Protein AF-A0A7Y2AYN9-F1 (afdb_monomer_lite)

pLDDT: mean 78.65, std 19.42, range [35.34, 98.62]

Structure (mmCIF, N/CA/C/O backbone):
data_AF-A0A7Y2AYN9-F1
#
_entry.id   AF-A0A7Y2AYN9-F1
#
loop_
_atom_site.group_PDB
_atom_site.id
_atom_site.type_symbol
_atom_site.label_atom_id
_atom_site.label_alt_id
_atom_site.label_comp_id
_atom_site.label_asym_id
_atom_site.label_entity_id
_atom_site.label_seq_id
_atom_site.pdbx_PDB_ins_code
_atom_site.Cartn_x
_atom_site.Cartn_y
_atom_site.Cartn_z
_atom_site.occupancy
_atom_site.B_iso_or_equiv
_atom_site.auth_seq_id
_atom_site.auth_comp_id
_atom_site.auth_asym_id
_atom_site.auth_atom_id
_atom_site.pdbx_PDB_model_num
ATOM 1 N N . LEU A 1 1 ? -10.832 -18.707 13.237 1.00 81.56 1 LEU A N 1
ATOM 2 C CA . LEU A 1 1 ? -10.900 -17.247 13.022 1.00 81.56 1 LEU A CA 1
ATOM 3 C C . LEU A 1 1 ? -12.262 -16.914 12.424 1.00 81.56 1 LEU A C 1
ATOM 5 O O . LEU A 1 1 ? -12.663 -17.595 11.485 1.00 81.56 1 LEU A O 1
ATOM 9 N N . GLN A 1 2 ? -12.995 -15.957 12.996 1.00 90.81 2 GLN A N 1
ATOM 10 C CA . GLN A 1 2 ? -14.298 -15.515 12.471 1.00 90.81 2 GLN A CA 1
ATOM 11 C C . GLN A 1 2 ? -14.100 -14.355 11.496 1.00 90.81 2 GLN A C 1
ATOM 13 O O . GLN A 1 2 ? -13.337 -13.464 11.861 1.00 90.81 2 GLN A O 1
ATOM 18 N N . PRO A 1 3 ? -14.727 -14.324 10.304 1.00 94.25 3 PRO A N 1
ATOM 19 C CA . PRO A 1 3 ? -14.622 -13.198 9.366 1.00 94.25 3 PRO A CA 1
ATOM 20 C C . PRO A 1 3 ? -14.800 -11.837 10.048 1.00 94.25 3 PRO A C 1
ATOM 22 O O . PRO A 1 3 ? -15.570 -11.739 11.000 1.00 94.25 3 PRO A O 1
ATOM 25 N N . VAL A 1 4 ? -14.098 -10.803 9.579 1.00 94.81 4 VAL A N 1
ATOM 26 C CA . VAL A 1 4 ? -14.237 -9.439 10.123 1.00 94.81 4 VAL A CA 1
ATOM 27 C C . VAL A 1 4 ? -15.383 -8.706 9.421 1.00 94.81 4 VAL A C 1
ATOM 29 O O . VAL A 1 4 ? -15.316 -8.419 8.217 1.00 94.81 4 VAL A O 1
ATOM 32 N N . GLY A 1 5 ? -16.439 -8.417 10.176 1.00 93.88 5 GLY A N 1
ATOM 33 C CA . GLY A 1 5 ? -17.628 -7.697 9.728 1.00 93.88 5 GLY A CA 1
ATOM 34 C C . GLY A 1 5 ? -17.378 -6.208 9.474 1.00 93.88 5 GLY A C 1
ATOM 35 O O . GLY A 1 5 ? -16.353 -5.649 9.854 1.00 93.88 5 GLY A O 1
ATOM 36 N N . GLU A 1 6 ? -18.315 -5.545 8.792 1.00 93.81 6 GLU A N 1
ATOM 37 C CA . GLU A 1 6 ? -18.260 -4.084 8.593 1.00 93.81 6 GLU A CA 1
ATOM 38 C C . GLU A 1 6 ? -18.564 -3.300 9.874 1.00 93.81 6 GLU A C 1
ATOM 40 O O . GLU A 1 6 ? -18.077 -2.188 10.066 1.00 93.81 6 GLU A O 1
ATOM 45 N N . ASP A 1 7 ? -19.395 -3.880 10.728 1.00 95.31 7 ASP A N 1
ATOM 46 C CA . ASP A 1 7 ? -19.824 -3.378 12.025 1.00 95.31 7 ASP A CA 1
ATOM 47 C C . ASP A 1 7 ? -18.674 -3.308 13.036 1.00 95.31 7 ASP A C 1
ATOM 49 O O . ASP A 1 7 ? -18.605 -2.366 13.822 1.00 95.31 7 ASP A O 1
ATOM 53 N N . GLU A 1 8 ? -17.710 -4.223 12.950 1.00 96.50 8 GLU A N 1
ATOM 54 C CA . GLU A 1 8 ? -16.510 -4.224 13.800 1.00 96.50 8 GLU A CA 1
ATOM 55 C C . GLU A 1 8 ? -15.552 -3.065 13.476 1.00 96.50 8 GLU A C 1
ATOM 57 O O . GLU A 1 8 ? -14.776 -2.617 14.322 1.00 96.50 8 GLU A O 1
ATOM 62 N N . LEU A 1 9 ? -15.643 -2.515 12.262 1.00 97.62 9 LEU A N 1
ATOM 63 C CA . LEU A 1 9 ? -14.847 -1.360 11.847 1.00 97.62 9 LEU A CA 1
ATOM 64 C C . LEU A 1 9 ? -15.368 -0.044 12.435 1.00 97.62 9 LEU A C 1
ATOM 66 O O . LEU A 1 9 ? -14.699 0.981 12.297 1.00 97.62 9 LEU A O 1
ATOM 70 N N . LEU A 1 10 ? -16.567 -0.036 13.031 1.00 97.38 10 LEU A N 1
ATOM 71 C CA . LEU A 1 10 ? -17.229 1.186 13.472 1.00 97.38 10 LEU A CA 1
ATOM 72 C C . LEU A 1 10 ? -16.508 1.832 14.656 1.00 97.38 10 LEU A C 1
ATOM 74 O O . LEU A 1 10 ? -16.232 1.205 15.679 1.00 97.38 10 LEU A O 1
ATOM 78 N N . VAL A 1 11 ? -16.290 3.136 14.533 1.00 97.38 11 VAL A N 1
ATOM 79 C CA . VAL A 1 11 ? -15.789 4.001 15.597 1.00 97.38 11 VAL A CA 1
ATOM 80 C C . VAL A 1 11 ? -16.918 4.271 16.589 1.00 97.38 11 VAL A C 1
ATOM 82 O O . VAL A 1 11 ? -17.931 4.899 16.253 1.00 97.38 11 VAL A O 1
ATOM 85 N N . GLY A 1 12 ? -16.742 3.790 17.821 1.00 94.31 12 GLY A N 1
ATOM 86 C CA . GLY A 1 12 ? -17.679 3.995 18.925 1.00 94.31 12 GLY A CA 1
ATOM 87 C C . GLY A 1 12 ? -17.658 5.429 19.467 1.00 94.31 12 GLY A C 1
ATOM 88 O O . GLY A 1 12 ? -16.736 6.200 19.214 1.00 94.31 12 GLY A O 1
ATOM 89 N N . GLY A 1 13 ? -18.672 5.804 20.255 1.00 93.69 13 GLY A N 1
ATOM 90 C CA . GLY A 1 13 ? -18.815 7.176 20.767 1.00 93.69 13 GLY A CA 1
ATOM 91 C C . GLY A 1 13 ? -17.685 7.634 21.702 1.00 93.69 13 GLY A C 1
ATOM 92 O O . GLY A 1 13 ? -17.278 8.793 21.650 1.00 93.69 13 GLY A O 1
ATOM 93 N N . SER A 1 14 ? -17.154 6.734 22.534 1.00 91.00 14 SER A N 1
ATOM 94 C CA . SER A 1 14 ? -16.043 7.029 23.451 1.00 91.00 14 SER A CA 1
ATOM 95 C C . SER A 1 14 ? -14.729 7.291 22.711 1.00 91.00 14 SER A C 1
ATOM 97 O O . SER A 1 14 ? -13.999 8.218 23.055 1.00 91.00 14 SER A O 1
ATOM 99 N N . GLU A 1 15 ? -14.442 6.497 21.683 1.00 94.69 15 GLU A N 1
ATOM 100 C CA . GLU A 1 15 ? -13.280 6.663 20.810 1.00 94.69 15 GLU A CA 1
ATOM 101 C C . GLU A 1 15 ? -13.398 7.928 19.958 1.00 94.69 15 GLU A C 1
ATOM 103 O O . GLU A 1 15 ? -12.465 8.729 19.915 1.00 94.69 15 GLU A O 1
ATOM 108 N N . ALA A 1 16 ? -14.563 8.150 19.345 1.00 95.00 16 ALA A N 1
ATOM 109 C CA . ALA A 1 16 ? -14.880 9.352 18.577 1.00 95.00 16 ALA A CA 1
ATOM 110 C C . ALA A 1 16 ? -14.622 10.639 19.377 1.00 95.00 16 ALA A C 1
ATOM 112 O O . ALA A 1 16 ? -14.006 11.577 18.876 1.00 95.00 16 ALA A O 1
ATOM 113 N N . ALA A 1 17 ? -15.032 10.673 20.650 1.00 94.12 17 ALA A N 1
ATOM 114 C CA . ALA A 1 17 ? -14.820 11.828 21.519 1.00 94.12 17 ALA A CA 1
ATOM 115 C C . ALA A 1 17 ? -13.332 12.128 21.791 1.00 94.12 17 ALA A C 1
ATOM 117 O O . ALA A 1 17 ? -12.977 13.287 21.991 1.00 94.12 17 ALA A O 1
ATOM 118 N N . LYS A 1 18 ? -12.468 11.104 21.797 1.00 94.38 18 LYS A N 1
ATOM 119 C CA . LYS A 1 18 ? -11.020 11.248 22.031 1.00 94.38 18 LYS A CA 1
ATOM 120 C C . LYS A 1 18 ? -10.235 11.569 20.759 1.00 94.38 18 LYS A C 1
ATOM 122 O O . LYS A 1 18 ? -9.243 12.282 20.826 1.00 94.38 18 LYS A O 1
ATOM 127 N N . THR A 1 19 ? -10.675 11.039 19.622 1.00 92.81 19 THR A N 1
ATOM 128 C CA . THR A 1 19 ? -9.999 11.170 18.318 1.00 92.81 19 THR A CA 1
ATOM 129 C C . THR A 1 19 ? -10.506 12.352 17.490 1.00 92.81 19 THR A C 1
ATOM 131 O O . THR A 1 19 ? -9.872 12.737 16.514 1.00 92.81 19 THR A O 1
ATOM 134 N N . GLY A 1 20 ? -11.668 12.916 17.836 1.00 92.62 20 GLY A N 1
ATOM 135 C CA . GLY A 1 20 ? -12.355 13.920 17.018 1.00 92.62 20 GLY A CA 1
ATOM 136 C C . GLY A 1 20 ? -13.035 13.341 15.769 1.00 92.62 20 GLY A C 1
ATOM 137 O O . GLY A 1 20 ? -13.543 14.094 14.939 1.00 92.62 20 GLY A O 1
ATOM 138 N N . VAL A 1 21 ? -13.065 12.013 15.622 1.00 94.44 21 VAL A N 1
ATOM 139 C CA . VAL A 1 21 ? -13.714 11.315 14.507 1.00 94.44 21 VAL A CA 1
ATOM 140 C C . VAL A 1 21 ? -15.229 11.259 14.718 1.00 94.44 21 VAL A C 1
ATOM 142 O O . VAL A 1 21 ? -15.718 11.125 15.835 1.00 94.44 21 VAL A O 1
ATOM 145 N N . LYS A 1 22 ? -16.009 11.321 13.633 1.00 95.06 22 LYS A N 1
ATOM 146 C CA . LYS A 1 22 ? -17.471 11.163 13.680 1.00 95.06 22 LYS A CA 1
ATOM 147 C C . LYS A 1 22 ? -17.851 9.731 14.114 1.00 95.06 22 LYS A C 1
ATOM 149 O O . LYS A 1 22 ? -17.411 8.786 13.451 1.00 95.06 22 LYS A O 1
ATOM 154 N N . PRO A 1 23 ? -18.707 9.540 15.139 1.00 96.12 23 PRO A N 1
ATOM 155 C CA . PRO A 1 23 ? -19.215 8.218 15.513 1.00 96.12 23 PRO A CA 1
ATOM 156 C C . PRO A 1 23 ? -19.859 7.481 14.332 1.00 96.12 23 PRO A C 1
ATOM 158 O O . PRO A 1 23 ? -20.565 8.091 13.526 1.00 96.12 23 PRO A O 1
ATOM 161 N N . GLY A 1 24 ? -19.624 6.172 14.230 1.00 95.81 24 GLY A N 1
ATOM 162 C CA . GLY A 1 24 ? -20.119 5.340 13.125 1.00 95.81 24 GLY A CA 1
ATOM 163 C C . GLY A 1 24 ? -19.311 5.445 11.822 1.00 95.81 24 GLY A C 1
ATOM 164 O O . GLY A 1 24 ? -19.643 4.788 10.831 1.00 95.81 24 GLY A O 1
ATOM 165 N N . SER A 1 25 ? -18.233 6.236 11.804 1.00 96.94 25 SER A N 1
ATOM 166 C CA . SER A 1 25 ? -17.199 6.104 10.769 1.00 96.94 25 SER A CA 1
ATOM 167 C C . SER A 1 25 ? -16.543 4.724 10.862 1.00 96.94 25 SER A C 1
ATOM 169 O O . SER A 1 25 ? -16.543 4.124 11.931 1.00 96.94 25 SER A O 1
ATOM 171 N N . ARG A 1 26 ? -15.972 4.216 9.770 1.00 97.75 26 ARG A N 1
ATOM 172 C CA . ARG A 1 26 ? -15.152 2.998 9.763 1.00 97.75 26 ARG A CA 1
ATOM 173 C C . ARG A 1 26 ? -13.674 3.340 9.851 1.00 97.75 26 ARG A C 1
ATOM 175 O O . ARG A 1 26 ? -13.236 4.270 9.171 1.00 97.75 26 ARG A O 1
ATOM 182 N N . ARG A 1 27 ? -12.918 2.569 10.632 1.00 97.62 27 ARG A N 1
ATOM 183 C CA . ARG A 1 27 ? -11.454 2.646 10.679 1.00 97.62 27 ARG A CA 1
ATOM 184 C C . ARG A 1 27 ? -10.873 2.033 9.408 1.00 97.62 27 ARG A C 1
ATOM 186 O O . ARG A 1 27 ? -11.148 0.872 9.096 1.00 97.62 27 ARG A O 1
ATOM 193 N N . THR A 1 28 ? -10.094 2.814 8.666 1.00 97.44 28 THR A N 1
ATOM 194 C CA . THR A 1 28 ? -9.432 2.341 7.446 1.00 97.44 28 THR A CA 1
ATOM 195 C C . THR A 1 28 ? -7.974 2.756 7.402 1.00 97.44 28 THR A C 1
ATOM 197 O O . THR A 1 28 ? -7.585 3.758 8.004 1.00 97.44 28 THR A O 1
ATOM 200 N N . ARG A 1 29 ? -7.172 2.002 6.658 1.00 95.31 29 ARG A N 1
ATOM 201 C CA . ARG A 1 29 ? -5.765 2.289 6.420 1.00 95.31 29 ARG A CA 1
ATOM 202 C C . ARG A 1 29 ? -5.434 2.077 4.958 1.00 95.31 29 ARG A C 1
ATOM 204 O O . ARG A 1 29 ? -5.855 1.094 4.356 1.00 95.31 29 ARG A O 1
ATOM 211 N N . THR A 1 30 ? -4.668 3.007 4.405 1.00 95.50 30 THR A N 1
ATOM 212 C CA . THR A 1 30 ? -4.260 2.966 3.004 1.00 95.50 30 THR A CA 1
ATOM 213 C C . THR A 1 30 ? -2.748 3.068 2.929 1.00 95.50 30 THR A C 1
ATOM 215 O O . THR A 1 30 ? -2.173 4.038 3.423 1.00 95.50 30 THR A O 1
ATOM 218 N N . LEU A 1 31 ? -2.116 2.072 2.321 1.00 93.25 31 LEU A N 1
ATOM 219 C CA . LEU A 1 31 ? -0.666 1.939 2.239 1.00 93.25 31 LEU A CA 1
ATOM 220 C C . LEU A 1 31 ? -0.234 1.772 0.786 1.00 93.25 31 LEU A C 1
ATOM 222 O O . LEU A 1 31 ? -0.977 1.215 -0.024 1.00 93.25 31 LEU A O 1
ATOM 226 N N . ALA A 1 32 ? 0.986 2.191 0.470 1.00 91.94 32 ALA A N 1
ATOM 227 C CA . ALA A 1 32 ? 1.636 1.845 -0.790 1.00 91.94 32 ALA A CA 1
ATOM 228 C C . ALA A 1 32 ? 2.920 1.067 -0.531 1.00 91.94 32 ALA A C 1
ATOM 230 O O . ALA A 1 32 ? 3.738 1.453 0.297 1.00 91.94 32 ALA A O 1
ATOM 231 N N . TYR A 1 33 ? 3.081 -0.024 -1.263 1.00 89.31 33 TYR A N 1
ATOM 232 C CA . TYR A 1 33 ? 4.281 -0.835 -1.332 1.00 89.31 33 TYR A CA 1
ATOM 233 C C . TYR A 1 33 ? 5.073 -0.390 -2.549 1.00 89.31 33 TYR A C 1
ATOM 235 O O . TYR A 1 33 ? 4.599 -0.530 -3.683 1.00 89.31 33 TYR A O 1
ATOM 243 N N . THR A 1 34 ? 6.269 0.136 -2.304 1.00 74.06 34 THR A N 1
ATOM 244 C CA . THR A 1 34 ? 7.143 0.631 -3.361 1.00 74.06 34 THR A CA 1
ATOM 245 C C . THR A 1 34 ? 8.314 -0.319 -3.530 1.00 74.06 34 THR A C 1
ATOM 247 O O . THR A 1 34 ? 9.071 -0.613 -2.603 1.00 74.06 34 THR A O 1
ATOM 250 N N . GLY A 1 35 ? 8.389 -0.900 -4.722 1.00 62.28 35 GLY A N 1
ATOM 251 C CA . GLY A 1 35 ? 9.483 -1.772 -5.111 1.00 62.28 35 GLY A CA 1
ATOM 252 C C . GLY A 1 35 ? 10.506 -1.000 -5.922 1.00 62.28 35 GLY A C 1
ATOM 253 O O . GLY A 1 35 ? 10.184 0.009 -6.546 1.00 62.28 35 GLY A O 1
ATOM 254 N N . THR A 1 36 ? 11.723 -1.525 -5.983 1.00 57.91 36 THR A N 1
ATOM 255 C CA . THR A 1 36 ? 12.704 -1.157 -7.003 1.00 57.91 36 THR A CA 1
ATOM 256 C C . THR A 1 36 ? 12.095 -1.361 -8.393 1.00 57.91 36 THR A C 1
ATOM 258 O O . THR A 1 36 ? 11.999 -2.470 -8.917 1.00 57.91 36 THR A O 1
ATOM 261 N N . GLY A 1 37 ? 11.616 -0.267 -8.975 1.00 42.84 37 GLY A N 1
ATOM 262 C CA . GLY A 1 37 ? 10.975 -0.223 -10.280 1.00 42.84 37 GLY A CA 1
ATOM 263 C C . GLY A 1 37 ? 11.676 0.804 -11.146 1.00 42.84 37 GLY A C 1
ATOM 264 O O . GLY A 1 37 ? 11.158 1.899 -11.317 1.00 42.84 37 GLY A O 1
ATOM 265 N N . GLY A 1 38 ? 12.855 0.441 -11.652 1.00 39.34 38 GLY A N 1
ATOM 266 C CA . GLY A 1 38 ? 13.596 1.199 -12.656 1.00 39.34 38 GLY A CA 1
ATOM 267 C C . GLY A 1 38 ? 15.094 1.213 -12.414 1.00 39.34 38 GLY A C 1
ATOM 268 O O . GLY A 1 38 ? 15.571 1.617 -11.361 1.00 39.34 38 GLY A O 1
ATOM 269 N N . THR A 1 39 ? 15.839 0.807 -13.434 1.00 38.81 39 THR A N 1
ATOM 270 C CA . THR A 1 39 ? 17.299 0.901 -13.568 1.00 38.81 39 THR A CA 1
ATOM 271 C C . THR A 1 39 ? 17.813 2.348 -13.657 1.00 38.81 39 THR A C 1
ATOM 273 O O . THR A 1 39 ? 18.962 2.560 -14.020 1.00 38.81 39 THR A O 1
ATOM 276 N N . ASP A 1 40 ? 16.962 3.331 -13.351 1.00 37.50 40 ASP A N 1
ATOM 277 C CA . ASP A 1 40 ? 17.207 4.763 -13.525 1.00 37.50 40 ASP A CA 1
ATOM 278 C C . ASP A 1 40 ? 17.681 5.456 -12.237 1.00 37.50 40 ASP A C 1
ATOM 280 O O . ASP A 1 40 ? 17.878 6.669 -12.235 1.00 37.50 40 ASP A O 1
ATOM 284 N N . PHE A 1 41 ? 17.876 4.729 -11.129 1.00 39.84 41 PHE A N 1
ATOM 285 C CA . PHE A 1 41 ? 18.628 5.304 -10.014 1.00 39.84 41 PHE A CA 1
ATOM 286 C C . PHE A 1 41 ? 20.044 5.623 -10.517 1.00 39.84 41 PHE A C 1
ATOM 288 O O . PHE A 1 41 ? 20.702 4.712 -11.024 1.00 39.84 41 PHE A O 1
ATOM 295 N N . PRO A 1 42 ? 20.538 6.871 -10.403 1.00 38.19 42 PRO A N 1
ATOM 296 C CA . PRO A 1 42 ? 21.926 7.166 -10.717 1.00 38.19 42 PRO A CA 1
ATOM 297 C C . PRO A 1 42 ? 22.805 6.399 -9.731 1.00 38.19 42 PRO A C 1
ATOM 299 O O . PRO A 1 42 ? 22.947 6.759 -8.564 1.00 38.19 42 PRO A O 1
ATOM 302 N N . VAL A 1 43 ? 23.356 5.289 -10.204 1.00 40.72 43 VAL A N 1
ATOM 303 C CA . VAL A 1 43 ? 24.336 4.501 -9.476 1.00 40.72 43 VAL A CA 1
ATOM 304 C C . VAL A 1 43 ? 25.696 5.136 -9.751 1.00 40.72 43 VAL A C 1
ATOM 306 O O . VAL A 1 43 ? 26.292 4.911 -10.801 1.00 40.72 43 VAL A O 1
ATOM 309 N N . THR A 1 44 ? 26.186 5.977 -8.842 1.00 40.25 44 THR A N 1
ATOM 310 C CA . THR A 1 44 ? 27.561 6.485 -8.922 1.00 40.25 44 THR A CA 1
ATOM 311 C C . THR A 1 44 ? 28.532 5.427 -8.398 1.00 40.25 44 THR A C 1
ATOM 313 O O . THR A 1 44 ? 28.430 4.975 -7.257 1.00 40.25 44 THR A O 1
ATOM 316 N N . TYR A 1 45 ? 29.475 5.012 -9.246 1.00 48.00 45 TYR A N 1
ATOM 317 C CA . TYR A 1 45 ? 30.602 4.169 -8.845 1.00 48.00 45 TYR A CA 1
ATOM 318 C C . TYR A 1 45 ? 31.626 4.969 -8.036 1.00 48.00 45 TYR A C 1
ATOM 320 O O . TYR A 1 45 ? 31.676 6.201 -8.101 1.00 48.00 45 TYR A O 1
ATOM 328 N N . CYS A 1 46 ? 32.470 4.254 -7.292 1.00 45.41 46 CYS A N 1
ATOM 329 C CA . CYS A 1 46 ? 33.595 4.844 -6.579 1.00 45.41 46 CYS A CA 1
ATOM 330 C C . CYS A 1 46 ? 34.502 5.635 -7.554 1.00 45.41 46 CYS A C 1
ATOM 332 O O . CYS A 1 46 ? 34.891 5.091 -8.593 1.00 45.41 46 CYS A O 1
ATOM 334 N N . PRO A 1 47 ? 34.851 6.906 -7.268 1.00 51.56 47 PRO A N 1
ATOM 335 C CA . PRO A 1 47 ? 35.676 7.711 -8.163 1.00 51.56 47 PRO A CA 1
ATOM 336 C C . PRO A 1 47 ? 37.012 7.019 -8.501 1.00 51.56 47 PRO A C 1
ATOM 338 O O . PRO A 1 47 ? 37.669 6.507 -7.590 1.00 51.56 47 PRO A O 1
ATOM 341 N N . PRO A 1 48 ? 37.500 7.077 -9.760 1.00 49.94 48 PRO A N 1
ATOM 342 C CA . PRO A 1 48 ? 38.734 6.393 -10.175 1.00 49.94 48 PRO A CA 1
ATOM 343 C C . PRO A 1 48 ? 39.982 6.747 -9.348 1.00 49.94 48 PRO A C 1
ATOM 345 O O . PRO A 1 48 ? 40.922 5.962 -9.244 1.00 49.94 48 PRO A O 1
ATOM 348 N N . GLY A 1 49 ? 40.008 7.941 -8.746 1.00 58.81 49 GLY A N 1
ATOM 349 C CA . GLY A 1 49 ? 41.092 8.366 -7.857 1.00 58.81 49 GLY A CA 1
ATOM 350 C C . GLY A 1 49 ? 41.112 7.643 -6.505 1.00 58.81 49 GLY A C 1
ATOM 351 O O . GLY A 1 49 ? 42.183 7.489 -5.924 1.00 58.81 49 GLY A O 1
ATOM 352 N N . TYR A 1 50 ? 39.958 7.181 -6.014 1.00 52.28 50 TYR A N 1
ATOM 353 C CA . TYR A 1 50 ? 39.829 6.477 -4.737 1.00 52.28 50 TYR A CA 1
ATOM 354 C C . TYR A 1 50 ? 40.041 4.965 -4.897 1.00 52.28 50 TYR A C 1
ATOM 356 O O . TYR A 1 50 ? 40.713 4.346 -4.068 1.00 52.28 50 TYR A O 1
ATOM 364 N N . THR A 1 51 ? 39.552 4.378 -5.996 1.00 58.75 51 THR A N 1
ATOM 365 C CA . THR A 1 51 ? 39.753 2.953 -6.323 1.00 58.75 51 THR A CA 1
ATOM 366 C C . THR A 1 51 ? 41.220 2.616 -6.581 1.00 58.75 51 THR A C 1
ATOM 368 O O . THR A 1 51 ? 41.679 1.539 -6.212 1.00 58.75 51 THR A O 1
ATOM 371 N N . ALA A 1 52 ? 42.002 3.570 -7.097 1.00 65.50 52 ALA A N 1
ATOM 372 C CA . ALA A 1 52 ? 43.449 3.424 -7.257 1.00 65.50 52 ALA A CA 1
ATOM 373 C C . ALA A 1 52 ? 44.194 3.160 -5.929 1.00 65.50 52 ALA A C 1
ATOM 375 O O . ALA A 1 52 ? 45.264 2.550 -5.940 1.00 65.50 52 ALA A O 1
ATOM 376 N N . ALA A 1 53 ? 43.642 3.608 -4.795 1.00 66.69 53 ALA A N 1
ATOM 377 C CA . ALA A 1 53 ? 44.191 3.376 -3.458 1.00 66.69 53 ALA A CA 1
ATOM 378 C C . ALA A 1 53 ? 43.458 2.267 -2.675 1.00 66.69 53 ALA A C 1
ATOM 380 O O . ALA A 1 53 ? 44.008 1.763 -1.698 1.00 66.69 53 ALA A O 1
ATOM 381 N N . ASN A 1 54 ? 42.251 1.878 -3.102 1.00 63.34 54 ASN A N 1
ATOM 382 C CA . ASN A 1 54 ? 41.370 0.924 -2.421 1.00 63.34 54 ASN A CA 1
ATOM 383 C C . ASN A 1 54 ? 40.689 0.017 -3.461 1.00 63.34 54 ASN A C 1
ATOM 385 O O . ASN A 1 54 ? 39.525 0.207 -3.814 1.00 63.34 54 ASN A O 1
ATOM 389 N N . ALA A 1 55 ? 41.443 -0.941 -4.005 1.00 71.50 55 ALA A N 1
ATOM 390 C CA . ALA A 1 55 ? 40.991 -1.789 -5.113 1.00 71.50 55 ALA A CA 1
ATOM 391 C C . ALA A 1 55 ? 39.772 -2.669 -4.763 1.00 71.50 55 ALA A C 1
ATOM 393 O O . ALA A 1 55 ? 39.025 -3.077 -5.643 1.00 71.50 55 ALA A O 1
ATOM 394 N N . ASP A 1 56 ? 39.529 -2.940 -3.480 1.00 66.19 56 ASP A N 1
ATOM 395 C CA . ASP A 1 56 ? 38.345 -3.648 -2.982 1.00 66.19 56 ASP A CA 1
ATOM 396 C C . ASP A 1 56 ? 37.043 -2.821 -3.065 1.00 66.19 56 ASP A C 1
ATOM 398 O O . ASP A 1 56 ? 35.949 -3.364 -2.881 1.00 66.19 56 ASP A O 1
ATOM 402 N N . MET A 1 57 ? 37.154 -1.524 -3.372 1.00 56.75 57 MET A N 1
ATOM 403 C CA . MET A 1 57 ? 36.042 -0.572 -3.447 1.00 56.75 57 MET A CA 1
ATOM 404 C C . MET A 1 57 ? 35.548 -0.294 -4.877 1.00 56.75 57 MET A C 1
ATOM 406 O O . MET A 1 57 ? 34.560 0.421 -5.035 1.00 56.75 57 MET A O 1
ATOM 410 N N . GLU A 1 58 ? 36.191 -0.859 -5.907 1.00 59.16 58 GLU A N 1
ATOM 411 C CA . GLU A 1 58 ? 35.890 -0.613 -7.333 1.00 59.16 58 GLU A CA 1
ATOM 412 C C . GLU A 1 58 ? 34.435 -0.942 -7.713 1.00 59.16 58 GLU A C 1
ATOM 414 O O . GLU A 1 58 ? 33.793 -0.179 -8.431 1.00 59.16 58 GLU A O 1
ATOM 419 N N . ASP A 1 59 ? 33.872 -1.999 -7.126 1.00 53.34 59 ASP A N 1
ATOM 420 C CA . ASP A 1 59 ? 32.496 -2.445 -7.384 1.00 53.34 59 ASP A CA 1
ATOM 421 C C . ASP A 1 59 ? 31.473 -1.932 -6.350 1.00 53.34 59 ASP A C 1
ATOM 423 O O . ASP A 1 59 ? 30.340 -2.423 -6.292 1.00 53.34 59 ASP A O 1
ATOM 427 N N . LYS A 1 60 ? 31.861 -1.014 -5.455 1.00 53.38 60 LYS A N 1
ATOM 428 C CA . LYS A 1 60 ? 30.984 -0.496 -4.391 1.00 53.38 60 LYS A CA 1
ATOM 429 C C . LYS A 1 60 ? 30.244 0.753 -4.866 1.00 53.38 60 LYS A C 1
ATOM 431 O O . LYS A 1 60 ? 30.777 1.537 -5.648 1.00 53.38 60 LYS A O 1
ATOM 436 N N . LEU A 1 61 ? 29.006 0.923 -4.401 1.00 50.75 61 LEU A N 1
ATOM 437 C CA . LEU A 1 61 ? 28.165 2.067 -4.760 1.00 50.75 61 LEU A CA 1
ATOM 438 C C . LEU A 1 61 ? 28.520 3.262 -3.874 1.00 50.75 61 LEU A C 1
ATOM 440 O O . LEU A 1 61 ? 28.874 3.069 -2.714 1.00 50.75 61 LEU A O 1
ATOM 444 N N . TRP A 1 62 ? 28.437 4.485 -4.397 1.00 46.91 62 TRP A N 1
ATOM 445 C CA . TRP A 1 62 ? 28.746 5.711 -3.654 1.00 46.91 62 TRP A CA 1
ATOM 446 C C . TRP A 1 62 ? 27.793 6.853 -4.020 1.00 46.91 62 TRP A C 1
ATOM 448 O O . TRP A 1 62 ? 27.224 6.880 -5.109 1.00 46.91 62 TRP A O 1
ATOM 458 N N . THR A 1 63 ? 27.639 7.817 -3.115 1.00 43.75 63 THR A N 1
ATOM 459 C CA . THR A 1 63 ? 27.017 9.122 -3.387 1.00 43.75 63 THR A CA 1
ATOM 460 C C . THR A 1 63 ? 27.800 10.244 -2.702 1.00 43.75 63 THR A C 1
ATOM 462 O O . THR A 1 63 ? 28.597 9.995 -1.792 1.00 43.75 63 THR A O 1
ATOM 465 N N . HIS A 1 64 ? 27.571 11.482 -3.136 1.00 43.69 64 HIS A N 1
ATOM 466 C CA . HIS A 1 64 ? 28.171 12.691 -2.574 1.00 43.69 64 HIS A CA 1
ATOM 467 C C . HIS A 1 64 ? 27.088 13.525 -1.887 1.00 43.69 64 HIS A C 1
ATOM 469 O O . HIS A 1 64 ? 26.123 13.937 -2.530 1.00 43.69 64 HIS A O 1
ATOM 475 N N . TRP A 1 65 ? 27.261 13.817 -0.596 1.00 37.53 65 TRP A N 1
ATOM 476 C CA . TRP A 1 65 ? 26.343 14.667 0.170 1.00 37.53 65 TRP A CA 1
ATOM 477 C C . TRP A 1 65 ? 27.123 15.604 1.096 1.00 37.53 65 TRP A C 1
ATOM 479 O O . TRP A 1 65 ? 27.976 15.159 1.857 1.00 37.53 65 TRP A O 1
ATOM 489 N N . ASP A 1 66 ? 26.870 16.911 0.982 1.00 37.53 66 ASP A N 1
ATOM 490 C CA . ASP A 1 66 ? 27.501 17.984 1.776 1.00 37.53 66 ASP A CA 1
ATOM 491 C C . ASP A 1 66 ? 29.041 17.897 1.892 1.00 37.53 66 ASP A C 1
ATOM 493 O O . ASP A 1 66 ? 29.641 18.068 2.951 1.00 37.53 66 ASP A O 1
ATOM 497 N N . GLY A 1 67 ? 29.712 17.581 0.779 1.00 42.34 67 GLY A N 1
ATOM 498 C CA . GLY A 1 67 ? 31.175 17.458 0.731 1.00 42.34 67 GLY A CA 1
ATOM 499 C C . GLY A 1 67 ? 31.737 16.167 1.340 1.00 42.34 67 GLY A C 1
ATOM 500 O O . GLY A 1 67 ? 32.957 16.032 1.431 1.00 42.34 67 GLY A O 1
ATOM 501 N N . VAL A 1 68 ? 30.878 15.218 1.720 1.00 38.16 68 VAL A N 1
ATOM 502 C CA . VAL A 1 68 ? 31.250 13.896 2.237 1.00 38.16 68 VAL A CA 1
ATOM 503 C C . VAL A 1 68 ? 30.939 12.820 1.197 1.00 38.16 68 VAL A C 1
ATOM 505 O O . VAL A 1 68 ? 29.865 12.800 0.592 1.00 38.16 68 VAL A O 1
ATOM 508 N N . GLU A 1 69 ? 31.895 11.914 0.993 1.00 46.25 69 GLU A N 1
ATOM 509 C CA . GLU A 1 69 ? 31.727 10.729 0.149 1.00 46.25 69 GLU A CA 1
ATOM 510 C C . GLU A 1 69 ? 31.152 9.588 0.993 1.00 46.25 69 GLU A C 1
ATOM 512 O O . GLU A 1 69 ? 31.739 9.193 2.004 1.00 46.25 69 GLU A O 1
ATOM 517 N N . ILE A 1 70 ? 29.990 9.073 0.595 1.00 44.84 70 ILE A N 1
ATOM 518 C CA . ILE A 1 70 ? 29.247 8.060 1.347 1.00 44.84 70 ILE A CA 1
ATOM 519 C C . ILE A 1 70 ? 29.205 6.778 0.525 1.00 44.84 70 ILE A C 1
ATOM 521 O O . ILE A 1 70 ? 28.676 6.766 -0.586 1.00 44.84 70 ILE A O 1
ATOM 525 N N . MET A 1 71 ? 29.732 5.691 1.090 1.00 43.44 71 MET A N 1
ATOM 526 C CA . MET A 1 71 ? 29.613 4.357 0.509 1.00 43.44 71 MET A CA 1
ATOM 527 C C . MET A 1 71 ? 28.179 3.859 0.685 1.00 43.44 71 MET A C 1
ATOM 529 O O . MET A 1 71 ? 27.695 3.665 1.802 1.00 43.44 71 MET A O 1
ATOM 533 N N . LEU A 1 72 ? 27.511 3.631 -0.433 1.00 42.34 72 LEU A N 1
ATOM 534 C CA . LEU A 1 72 ? 26.206 3.010 -0.502 1.00 42.34 72 LEU A CA 1
ATOM 535 C C . LEU A 1 72 ? 26.366 1.475 -0.528 1.00 42.34 72 LEU A C 1
ATOM 537 O O . LEU A 1 72 ? 27.280 0.945 -1.172 1.00 42.34 72 LEU A O 1
ATOM 541 N N . PRO A 1 73 ? 25.501 0.711 0.162 1.00 37.72 73 PRO A N 1
ATOM 542 C CA . PRO A 1 73 ? 25.500 -0.743 0.031 1.00 37.72 73 PRO A CA 1
ATOM 543 C C . PRO A 1 73 ? 25.304 -1.150 -1.440 1.00 37.72 73 PRO A C 1
ATOM 545 O O . PRO A 1 73 ? 24.591 -0.481 -2.173 1.00 37.72 73 PRO A O 1
ATOM 548 N N . GLN A 1 74 ? 25.901 -2.267 -1.878 1.00 37.09 74 GLN A N 1
ATOM 549 C CA . GLN A 1 74 ? 25.891 -2.738 -3.283 1.00 37.09 74 GLN A CA 1
ATOM 550 C C . GLN A 1 74 ? 24.490 -2.957 -3.903 1.00 37.09 74 GLN A C 1
ATOM 552 O O . GLN A 1 74 ? 24.368 -3.184 -5.103 1.00 37.09 74 GLN A O 1
ATOM 557 N N . LEU A 1 75 ? 23.442 -2.876 -3.082 1.00 41.53 75 LEU A N 1
ATOM 558 C CA . LEU A 1 75 ? 22.025 -2.965 -3.424 1.00 41.53 75 LEU A CA 1
ATOM 559 C C . LEU A 1 75 ? 21.232 -1.831 -2.749 1.00 41.53 75 LEU A C 1
ATOM 561 O O . LEU A 1 75 ? 20.130 -2.055 -2.273 1.00 41.53 75 LEU A O 1
ATOM 565 N N . SER A 1 76 ? 21.780 -0.617 -2.665 1.00 39.81 76 SER A N 1
ATOM 566 C CA . SER A 1 76 ? 21.182 0.542 -1.979 1.00 39.81 76 SER A CA 1
ATOM 567 C C . SER A 1 76 ? 19.915 1.113 -2.637 1.00 39.81 76 SER A C 1
ATOM 569 O O . SER A 1 76 ? 19.739 2.328 -2.690 1.00 39.81 76 SER A O 1
ATOM 571 N N . GLY A 1 77 ? 19.024 0.274 -3.155 1.00 52.44 77 GLY A N 1
ATOM 572 C CA . GLY A 1 77 ? 17.637 0.661 -3.339 1.00 52.44 77 GLY A CA 1
ATOM 573 C C . GLY A 1 77 ? 16.957 0.544 -1.986 1.00 52.44 77 GLY A C 1
ATOM 574 O O . GLY A 1 77 ? 16.590 -0.557 -1.587 1.00 52.44 77 GLY A O 1
ATOM 575 N N . SER A 1 78 ? 16.804 1.646 -1.257 1.00 56.81 78 SER A N 1
ATOM 576 C CA . SER A 1 78 ? 15.920 1.634 -0.099 1.00 56.81 78 SER A CA 1
ATOM 577 C C . SER A 1 78 ? 14.484 1.483 -0.593 1.00 56.81 78 SER A C 1
ATOM 579 O O . SER A 1 78 ? 13.921 2.399 -1.190 1.00 56.81 78 SER A O 1
ATOM 581 N N . MET A 1 79 ? 13.912 0.301 -0.383 1.00 68.19 79 MET A N 1
ATOM 582 C CA . MET A 1 79 ? 12.490 0.057 -0.609 1.00 68.19 79 MET A CA 1
ATOM 583 C C . MET A 1 79 ? 11.705 0.500 0.615 1.00 68.19 79 MET A C 1
ATOM 585 O O . MET A 1 79 ? 12.249 0.567 1.717 1.00 68.19 79 MET A O 1
ATOM 589 N N . GLY A 1 80 ? 10.426 0.815 0.430 1.00 74.56 80 GLY A N 1
ATOM 590 C CA . GLY A 1 80 ? 9.633 1.386 1.503 1.00 74.56 80 GLY A CA 1
ATOM 591 C C . GLY A 1 80 ? 8.160 1.046 1.426 1.00 74.56 80 GLY A C 1
ATOM 592 O O . GLY A 1 80 ? 7.622 0.618 0.406 1.00 74.56 80 GLY A O 1
ATOM 593 N N . ILE A 1 81 ? 7.505 1.259 2.560 1.00 86.31 81 ILE A N 1
ATOM 594 C CA . ILE A 1 81 ? 6.057 1.171 2.681 1.00 86.31 81 ILE A CA 1
ATOM 595 C C . ILE A 1 81 ? 5.570 2.550 3.105 1.00 86.31 81 ILE A C 1
ATOM 597 O O . ILE A 1 81 ? 5.928 3.044 4.176 1.00 86.31 81 ILE A O 1
ATOM 601 N N . HIS A 1 82 ? 4.758 3.184 2.264 1.00 88.56 82 HIS A N 1
ATOM 602 C CA . HIS A 1 82 ? 4.167 4.472 2.586 1.00 88.56 82 HIS A CA 1
ATOM 603 C C . HIS A 1 82 ? 2.986 4.279 3.559 1.00 88.56 82 HIS A C 1
ATOM 605 O O . HIS A 1 82 ? 2.020 3.600 3.202 1.00 88.56 82 HIS A O 1
ATOM 611 N N . PRO A 1 83 ? 3.022 4.875 4.764 1.00 83.31 83 PRO A N 1
ATOM 612 C CA . PRO A 1 83 ? 2.037 4.670 5.838 1.00 83.31 83 PRO A CA 1
ATOM 613 C C . PRO A 1 83 ? 0.698 5.395 5.649 1.00 83.31 83 PRO A C 1
ATOM 615 O O . PRO A 1 83 ? -0.297 5.027 6.269 1.00 83.31 83 PRO A O 1
ATOM 618 N N . ASP A 1 84 ? 0.690 6.459 4.846 1.00 86.62 84 ASP A N 1
ATOM 619 C CA . ASP A 1 84 ? -0.432 7.392 4.711 1.00 86.62 84 ASP A CA 1
ATOM 620 C C . ASP A 1 84 ? -0.715 7.694 3.236 1.00 86.62 84 ASP A C 1
ATOM 622 O O . ASP A 1 84 ? -0.535 8.804 2.746 1.00 86.62 84 ASP A O 1
ATOM 626 N N . PHE A 1 85 ? -1.068 6.653 2.484 1.00 92.06 85 PHE A N 1
ATOM 627 C CA . PHE A 1 85 ? -1.250 6.728 1.031 1.00 92.06 85 PHE A CA 1
ATOM 628 C C . PHE A 1 85 ? -2.711 7.004 0.628 1.00 92.06 85 PHE A C 1
ATOM 630 O O . PHE A 1 85 ? -3.209 6.515 -0.386 1.00 92.06 85 PHE A O 1
ATOM 637 N N . ASP A 1 86 ? -3.454 7.741 1.456 1.00 92.62 86 ASP A N 1
ATOM 638 C CA . ASP A 1 86 ? -4.861 8.037 1.187 1.00 92.62 86 ASP A CA 1
ATOM 639 C C . ASP A 1 86 ? -5.013 9.213 0.213 1.00 92.62 86 ASP A C 1
ATOM 641 O O . ASP A 1 86 ? -5.104 10.378 0.610 1.00 92.62 86 ASP A O 1
ATOM 645 N N . LEU A 1 87 ? -5.104 8.887 -1.077 1.00 93.19 87 LEU A N 1
ATOM 646 C CA . LEU A 1 87 ? -5.133 9.856 -2.180 1.00 93.19 87 LEU A CA 1
ATOM 647 C C . LEU A 1 87 ? -6.313 10.837 -2.158 1.00 93.19 87 LEU A C 1
ATOM 649 O O . LEU A 1 87 ? -6.309 11.822 -2.892 1.00 93.19 87 LEU A O 1
ATOM 653 N N . ARG A 1 88 ? -7.341 10.598 -1.335 1.00 91.00 88 ARG A N 1
ATOM 654 C CA . ARG A 1 88 ? -8.453 11.551 -1.174 1.00 91.00 88 ARG A CA 1
ATOM 655 C C . ARG A 1 88 ? -8.107 12.714 -0.264 1.00 91.00 88 ARG A C 1
ATOM 657 O O . ARG A 1 88 ? -8.648 13.800 -0.446 1.00 91.00 88 ARG A O 1
ATOM 664 N N . PHE A 1 89 ? -7.264 12.463 0.729 1.00 88.06 89 PHE A N 1
ATOM 665 C CA . PHE A 1 89 ? -6.824 13.472 1.685 1.00 88.06 89 PHE A CA 1
ATOM 666 C C . PHE A 1 89 ? -5.469 14.046 1.294 1.00 88.06 89 PHE A C 1
ATOM 668 O O . PHE A 1 89 ? -5.234 15.235 1.491 1.00 88.06 89 PHE A O 1
ATOM 675 N N . ASN A 1 90 ? -4.606 13.208 0.725 1.00 89.56 90 ASN A N 1
ATOM 676 C CA . ASN A 1 90 ? -3.279 13.579 0.286 1.00 89.56 90 ASN A CA 1
ATOM 677 C C . ASN A 1 90 ? -3.056 13.101 -1.159 1.00 89.56 90 ASN A C 1
ATOM 679 O O . ASN A 1 90 ? -2.582 11.983 -1.357 1.00 89.56 90 ASN A O 1
ATOM 683 N N . PRO A 1 91 ? -3.437 13.901 -2.174 1.00 88.38 91 PRO A N 1
ATOM 684 C CA . PRO A 1 91 ? -3.285 13.512 -3.577 1.00 88.38 91 PRO A CA 1
ATOM 685 C C . PRO A 1 91 ? -1.815 13.391 -4.004 1.00 88.38 91 PRO A C 1
ATOM 687 O O . PRO A 1 91 ? -1.516 12.674 -4.952 1.00 88.38 91 PRO A O 1
ATOM 690 N N . GLU A 1 92 ? -0.906 14.044 -3.277 1.00 86.56 92 GLU A N 1
ATOM 691 C CA . GLU A 1 92 ? 0.532 14.064 -3.536 1.00 86.56 92 GLU A CA 1
ATOM 692 C C . GLU A 1 92 ? 1.289 13.563 -2.294 1.00 86.56 92 GLU A C 1
ATOM 694 O O . GLU A 1 92 ? 1.942 14.352 -1.607 1.00 86.56 92 GLU A O 1
ATOM 699 N N . PRO A 1 93 ? 1.180 12.263 -1.955 1.00 88.69 93 PRO A N 1
ATOM 700 C CA . PRO A 1 93 ? 1.808 11.723 -0.760 1.00 88.69 93 PRO A CA 1
ATOM 701 C C . PRO A 1 93 ? 3.331 11.860 -0.805 1.00 88.69 93 PRO A C 1
ATOM 703 O O . PRO A 1 93 ? 3.943 11.849 -1.882 1.00 88.69 93 PRO A O 1
ATOM 706 N N . GLU A 1 94 ? 3.917 11.980 0.390 1.00 85.00 94 GLU A N 1
ATOM 707 C CA . GLU A 1 94 ? 5.365 12.000 0.600 1.00 85.00 94 GLU A CA 1
ATOM 708 C C . GLU A 1 94 ? 6.011 10.719 0.039 1.00 85.00 94 GLU A C 1
ATOM 710 O O . GLU A 1 94 ? 5.325 9.738 -0.271 1.00 85.00 94 GLU A O 1
ATOM 715 N N . PRO A 1 95 ? 7.338 10.691 -0.134 1.00 80.19 95 PRO A N 1
ATOM 716 C CA . PRO A 1 95 ? 8.025 9.449 -0.430 1.00 80.19 95 PRO A CA 1
ATOM 717 C C . PRO A 1 95 ? 7.823 8.391 0.673 1.00 80.19 95 PRO A C 1
ATOM 719 O O . PRO A 1 95 ? 7.618 8.727 1.845 1.00 80.19 95 PRO A O 1
ATOM 722 N N . PRO A 1 96 ? 7.925 7.099 0.331 1.00 82.19 96 PRO A N 1
ATOM 723 C CA . PRO A 1 96 ? 7.975 6.006 1.296 1.00 82.19 96 PRO A CA 1
ATOM 724 C C . PRO A 1 96 ? 9.069 6.233 2.331 1.00 82.19 96 PRO A C 1
ATOM 726 O O . PRO A 1 96 ? 10.126 6.785 2.019 1.00 82.19 96 PRO A O 1
ATOM 729 N N . ARG A 1 97 ? 8.833 5.777 3.562 1.00 79.19 97 ARG A N 1
ATOM 730 C CA . ARG A 1 97 ? 9.740 6.065 4.670 1.00 79.19 97 ARG A CA 1
ATOM 731 C C . ARG A 1 97 ? 9.907 4.911 5.637 1.00 79.19 97 ARG A C 1
ATOM 733 O O . ARG A 1 97 ? 8.984 4.125 5.843 1.00 79.19 97 ARG A O 1
ATOM 740 N N . LYS A 1 98 ? 11.071 4.864 6.283 1.00 76.12 98 LYS A N 1
ATOM 741 C CA . LYS A 1 98 ? 11.294 4.047 7.481 1.00 76.12 98 LYS A CA 1
ATOM 742 C C . LYS A 1 98 ? 10.873 4.792 8.737 1.00 76.12 98 LYS A C 1
ATOM 744 O O . LYS A 1 98 ? 10.890 6.020 8.798 1.00 76.12 98 LYS A O 1
ATOM 749 N N . PHE A 1 99 ? 10.529 4.010 9.749 1.00 72.12 99 PHE A N 1
ATOM 750 C CA . PHE A 1 99 ? 10.138 4.509 11.055 1.00 72.12 99 PHE A CA 1
ATOM 751 C C . PHE A 1 99 ? 11.139 4.119 12.123 1.00 72.12 99 PHE A C 1
ATOM 753 O O . PHE A 1 99 ? 11.673 3.011 12.130 1.00 72.12 99 PHE A O 1
ATOM 760 N N . VAL A 1 100 ? 11.309 5.027 13.074 1.00 67.88 100 VAL A N 1
ATOM 761 C CA . VAL A 1 100 ? 11.887 4.737 14.383 1.00 67.88 100 VAL A CA 1
ATOM 762 C C . VAL A 1 100 ? 10.765 4.691 15.421 1.00 67.88 100 VAL A C 1
ATOM 764 O O . VAL A 1 100 ? 9.681 5.226 15.194 1.00 67.88 100 VAL A O 1
ATOM 767 N N . ALA A 1 101 ? 11.028 4.085 16.580 1.00 61.66 101 ALA A N 1
ATOM 768 C CA . ALA A 1 101 ? 10.019 3.803 17.609 1.00 61.66 101 ALA A CA 1
ATOM 769 C C . ALA A 1 101 ? 9.200 5.021 18.095 1.00 61.66 101 ALA A C 1
ATOM 771 O O . ALA A 1 101 ? 8.121 4.844 18.653 1.00 61.66 101 ALA A O 1
ATOM 772 N N . PHE A 1 102 ? 9.696 6.245 17.892 1.00 71.94 102 PHE A N 1
ATOM 773 C CA . PHE A 1 102 ? 9.076 7.487 18.370 1.00 71.94 102 PHE A CA 1
ATOM 774 C C . PHE A 1 102 ? 8.517 8.370 17.249 1.00 71.94 102 PHE A C 1
ATOM 776 O O . PHE A 1 102 ? 8.141 9.510 17.506 1.00 71.94 102 PHE A O 1
ATOM 783 N N . ASP A 1 103 ? 8.480 7.871 16.013 1.00 77.44 103 ASP A N 1
ATOM 784 C CA . ASP A 1 103 ? 7.965 8.634 14.881 1.00 77.44 103 ASP A CA 1
ATOM 785 C C . ASP A 1 103 ? 6.454 8.874 15.035 1.00 77.44 103 ASP A C 1
ATOM 787 O O . ASP A 1 103 ? 5.673 7.951 15.290 1.00 77.44 103 ASP A O 1
ATOM 791 N N . ASP A 1 104 ? 6.024 10.126 14.925 1.00 79.81 104 ASP A N 1
ATOM 792 C CA . ASP A 1 104 ? 4.630 10.524 15.107 1.00 79.81 104 ASP A CA 1
ATOM 793 C C . ASP A 1 104 ? 3.727 9.964 14.000 1.00 79.81 104 ASP A C 1
ATOM 795 O O . ASP A 1 104 ? 2.585 9.594 14.284 1.00 79.81 104 ASP A O 1
ATOM 799 N N . LYS A 1 105 ? 4.263 9.789 12.785 1.00 81.56 105 LYS A N 1
ATOM 800 C CA . LYS A 1 105 ? 3.564 9.186 11.642 1.00 81.56 105 LYS A CA 1
ATOM 801 C C . LYS A 1 105 ? 3.620 7.650 11.629 1.00 81.56 105 LYS A C 1
ATOM 803 O O . LYS A 1 105 ? 3.067 7.048 10.708 1.00 81.56 105 LYS A O 1
ATOM 808 N N . CYS A 1 106 ? 4.265 7.003 12.609 1.00 86.94 106 CYS A N 1
ATOM 809 C CA . CYS A 1 106 ? 4.256 5.539 12.742 1.00 86.94 106 CYS A CA 1
ATOM 810 C C . CYS A 1 106 ? 2.803 5.021 12.804 1.00 86.94 106 CYS A C 1
ATOM 812 O O . CYS A 1 106 ? 2.013 5.569 13.580 1.00 86.94 106 CYS A O 1
ATOM 814 N N . PRO A 1 107 ? 2.404 4.007 12.010 1.00 92.06 107 PRO A N 1
ATOM 815 C CA . PRO A 1 107 ? 1.050 3.465 12.039 1.00 92.06 107 PRO A CA 1
ATOM 816 C C . PRO A 1 107 ? 0.683 2.942 13.427 1.00 92.06 107 PRO A C 1
ATOM 818 O O . PRO A 1 107 ? 1.371 2.080 13.976 1.00 92.06 107 PRO A O 1
ATOM 821 N N . ARG A 1 108 ? -0.418 3.462 13.974 1.00 94.19 108 ARG A N 1
ATOM 822 C CA . ARG A 1 108 ? -0.952 3.079 15.280 1.00 94.19 108 ARG A CA 1
ATOM 823 C C . ARG A 1 108 ? -2.387 2.599 15.162 1.00 94.19 108 ARG A C 1
ATOM 825 O O . ARG A 1 108 ? -3.247 3.345 14.676 1.00 94.19 108 ARG A O 1
ATOM 832 N N . MET A 1 109 ? -2.625 1.378 15.627 1.00 94.81 109 MET A N 1
ATOM 833 C CA . MET A 1 109 ? -3.933 0.723 15.660 1.00 94.81 109 MET A CA 1
ATOM 834 C C . MET A 1 109 ? -4.432 0.644 17.096 1.00 94.81 109 MET A C 1
ATOM 836 O O . MET A 1 109 ? -3.637 0.532 18.027 1.00 94.81 109 MET A O 1
ATOM 840 N N . LEU A 1 110 ? -5.748 0.697 17.278 1.00 96.50 110 LEU A N 1
ATOM 841 C CA . LEU A 1 110 ? -6.351 0.580 18.601 1.00 96.50 110 LEU A CA 1
ATOM 842 C C . LEU A 1 110 ? -6.456 -0.894 19.015 1.00 96.50 110 LEU A C 1
ATOM 844 O O . LEU A 1 110 ? -6.940 -1.713 18.233 1.00 96.50 110 LEU A O 1
ATOM 848 N N . LEU A 1 111 ? -6.063 -1.213 20.245 1.00 95.94 111 LEU A N 1
ATOM 849 C CA . LEU A 1 111 ? -6.342 -2.500 20.881 1.00 95.94 111 LEU A CA 1
ATOM 850 C C . LEU A 1 111 ? -7.858 -2.753 20.961 1.00 95.94 111 LEU A C 1
ATOM 852 O O . LEU A 1 111 ? -8.632 -1.816 21.148 1.00 95.94 111 LEU A O 1
ATOM 856 N N . ASP A 1 112 ? -8.268 -4.017 20.862 1.00 94.94 112 ASP A N 1
ATOM 857 C CA . ASP A 1 112 ? -9.666 -4.461 20.866 1.00 94.94 112 ASP A CA 1
ATOM 858 C C . ASP A 1 112 ? -10.496 -3.772 19.766 1.00 94.94 112 ASP A C 1
ATOM 860 O O . ASP A 1 112 ? -11.606 -3.276 19.969 1.00 94.94 112 ASP A O 1
ATOM 864 N N . SER A 1 113 ? -9.910 -3.674 18.569 1.00 96.12 113 SER A N 1
ATOM 865 C CA . SER A 1 113 ? -10.554 -3.057 17.410 1.00 96.12 113 SER A CA 1
ATOM 866 C C . SER A 1 113 ? -10.265 -3.801 16.105 1.00 96.12 113 SER A C 1
ATOM 868 O O . SER A 1 113 ? -9.475 -4.749 16.057 1.00 96.12 113 SER A O 1
ATOM 870 N N . ALA A 1 114 ? -10.916 -3.355 15.030 1.00 97.38 114 ALA A N 1
ATOM 871 C CA . ALA A 1 114 ? -10.680 -3.827 13.675 1.00 97.38 114 ALA A CA 1
ATOM 872 C C . ALA A 1 114 ? -10.518 -2.663 12.689 1.00 97.38 114 ALA A C 1
ATOM 874 O O . ALA A 1 114 ? -11.142 -1.605 12.841 1.00 97.38 114 ALA A O 1
ATOM 875 N N . GLU A 1 115 ? -9.719 -2.889 11.645 1.00 97.50 115 GLU A N 1
ATOM 876 C CA . GLU A 1 115 ? -9.483 -1.942 10.549 1.00 97.50 115 GLU A CA 1
ATOM 877 C C . GLU A 1 115 ? -9.601 -2.631 9.178 1.00 97.50 115 GLU A C 1
ATOM 879 O O . GLU A 1 115 ? -9.219 -3.794 9.020 1.00 97.50 115 GLU A O 1
ATOM 884 N N . GLU A 1 116 ? -10.088 -1.899 8.167 1.00 98.31 116 GLU A N 1
ATOM 885 C CA . GLU A 1 116 ? -9.939 -2.278 6.752 1.00 98.31 116 GLU A CA 1
ATOM 886 C C . GLU A 1 116 ? -8.651 -1.681 6.187 1.00 98.31 116 GLU A C 1
ATOM 888 O O . GLU A 1 116 ? -8.415 -0.479 6.291 1.00 98.31 116 GLU A O 1
ATOM 893 N N . TRP A 1 117 ? -7.825 -2.523 5.579 1.00 97.81 117 TRP A N 1
ATOM 894 C CA . TRP A 1 117 ? -6.539 -2.165 5.005 1.00 97.81 117 TRP A CA 1
ATOM 895 C C . TRP A 1 117 ? -6.600 -2.292 3.489 1.00 97.81 117 TRP A C 1
ATOM 897 O O . TRP A 1 117 ? -7.043 -3.307 2.949 1.00 97.81 117 TRP A O 1
ATOM 907 N N . VAL A 1 118 ? -6.121 -1.256 2.810 1.00 97.81 118 VAL A N 1
ATOM 908 C CA . VAL A 1 118 ? -5.979 -1.197 1.359 1.00 97.81 118 VAL A CA 1
ATOM 909 C C . VAL A 1 118 ? -4.515 -0.978 1.043 1.00 97.81 118 VAL A C 1
ATOM 911 O O . VAL A 1 118 ? -3.953 0.064 1.380 1.00 97.81 118 VAL A O 1
ATOM 914 N N . VAL A 1 119 ? -3.890 -1.965 0.409 1.00 96.88 119 VAL A N 1
ATOM 915 C CA . VAL A 1 119 ? -2.452 -1.929 0.134 1.00 96.88 119 VAL A CA 1
ATOM 916 C C . VAL A 1 119 ? -2.230 -1.940 -1.368 1.00 96.88 119 VAL A C 1
ATOM 918 O O . VAL A 1 119 ? -2.565 -2.916 -2.038 1.00 96.88 119 VAL A O 1
ATOM 921 N N . TYR A 1 120 ? -1.689 -0.842 -1.888 1.00 96.12 120 TYR A N 1
ATOM 922 C CA . TYR A 1 120 ? -1.326 -0.673 -3.292 1.00 96.12 120 TYR A CA 1
ATOM 923 C C . TYR A 1 120 ? 0.079 -1.186 -3.560 1.00 96.12 120 TYR A C 1
ATOM 925 O O . TYR A 1 120 ? 0.959 -1.031 -2.722 1.00 96.12 120 TYR A O 1
ATOM 933 N N . ASN A 1 121 ? 0.322 -1.700 -4.760 1.00 93.56 121 ASN A N 1
ATOM 934 C CA . ASN A 1 121 ? 1.668 -1.927 -5.269 1.00 93.56 121 ASN A CA 1
ATOM 935 C C . ASN A 1 121 ? 1.967 -0.909 -6.367 1.00 93.56 121 ASN A C 1
ATOM 937 O O . ASN A 1 121 ? 1.373 -0.944 -7.448 1.00 93.56 121 ASN A O 1
ATOM 941 N N . THR A 1 122 ? 2.902 -0.003 -6.098 1.00 89.06 122 THR A N 1
ATOM 942 C CA . THR A 1 122 ? 3.273 1.048 -7.048 1.00 89.06 122 THR A CA 1
ATOM 943 C C . THR A 1 122 ? 4.321 0.593 -8.048 1.00 89.06 122 THR A C 1
ATOM 945 O O . THR A 1 122 ? 4.624 1.363 -8.948 1.00 89.06 122 THR A O 1
ATOM 948 N N . SER A 1 123 ? 4.861 -0.626 -7.945 1.00 85.12 123 SER A N 1
ATOM 949 C CA . SER A 1 123 ? 5.896 -1.135 -8.855 1.00 85.12 123 SER A CA 1
ATOM 950 C C . SER A 1 123 ? 5.397 -1.168 -10.293 1.00 85.12 123 SER A C 1
ATOM 952 O O . SER A 1 123 ? 4.303 -1.671 -10.560 1.00 85.12 123 SER A O 1
ATOM 954 N N . GLN A 1 124 ? 6.219 -0.686 -11.224 1.00 79.62 124 GLN A N 1
ATOM 955 C CA . GLN A 1 124 ? 5.832 -0.520 -12.623 1.00 79.62 124 GLN A CA 1
ATOM 956 C C . GLN A 1 124 ? 6.649 -1.384 -13.573 1.00 79.62 124 GLN A C 1
ATOM 958 O O . GLN A 1 124 ? 7.855 -1.560 -13.413 1.00 79.62 124 GLN A O 1
ATOM 963 N N . THR A 1 125 ? 5.984 -1.886 -14.608 1.00 80.69 125 THR A N 1
ATOM 964 C CA . THR A 1 125 ? 6.638 -2.281 -15.853 1.00 80.69 125 THR A CA 1
ATOM 965 C C . THR A 1 125 ? 7.071 -1.020 -16.595 1.00 80.69 125 THR A C 1
ATOM 967 O O . THR A 1 125 ? 6.241 -0.156 -16.871 1.00 80.69 125 THR A O 1
ATOM 970 N N . LEU A 1 126 ? 8.356 -0.932 -16.928 1.00 77.75 126 LEU A N 1
ATOM 971 C CA . LEU A 1 126 ? 8.937 0.195 -17.648 1.00 77.75 126 LEU A CA 1
ATOM 972 C C . LEU A 1 126 ? 9.433 -0.219 -19.031 1.00 77.75 126 LEU A C 1
ATOM 974 O O . LEU A 1 126 ? 9.770 -1.383 -19.276 1.00 77.75 126 LEU A O 1
ATOM 978 N N . TRP A 1 127 ? 9.498 0.769 -19.917 1.00 79.94 127 TRP A N 1
ATOM 979 C CA . TRP A 1 127 ? 9.740 0.579 -21.341 1.00 79.94 127 TRP A CA 1
ATOM 980 C C . TRP A 1 127 ? 10.822 1.532 -21.840 1.00 79.94 127 TRP A C 1
ATOM 982 O O . TRP A 1 127 ? 10.839 2.691 -21.433 1.00 79.94 127 TRP A O 1
ATOM 992 N N . SER A 1 128 ? 11.678 1.094 -22.760 1.00 75.19 128 SER A N 1
ATOM 993 C CA . SER A 1 128 ? 12.714 1.948 -23.353 1.00 75.19 128 SER A CA 1
ATOM 994 C C . SER A 1 128 ? 13.035 1.560 -24.789 1.00 75.19 128 SER A C 1
ATOM 996 O O . SER A 1 128 ? 12.825 0.421 -25.203 1.00 75.19 128 SER A O 1
ATOM 998 N N . HIS A 1 129 ? 13.642 2.492 -25.524 1.00 76.75 129 HIS A N 1
ATOM 999 C CA . HIS A 1 129 ? 14.306 2.179 -26.786 1.00 76.75 129 HIS A CA 1
ATOM 1000 C C . HIS A 1 129 ? 15.640 1.473 -26.538 1.00 76.75 129 HIS A C 1
ATOM 1002 O O . HIS A 1 129 ? 16.433 1.924 -25.712 1.00 76.75 129 HIS A O 1
ATOM 1008 N N . THR A 1 130 ? 15.916 0.404 -27.287 1.00 71.19 130 THR A N 1
ATOM 1009 C CA . THR A 1 130 ? 17.222 -0.266 -27.257 1.00 71.19 130 THR A CA 1
ATOM 1010 C C . THR A 1 130 ? 18.262 0.355 -28.192 1.00 71.19 130 THR A C 1
ATOM 1012 O O . THR A 1 130 ? 19.446 0.060 -28.040 1.00 71.19 130 THR A O 1
ATOM 1015 N N . ASP A 1 131 ? 17.846 1.212 -29.132 1.00 74.62 131 ASP A N 1
ATOM 1016 C CA . ASP A 1 131 ? 18.740 1.992 -29.999 1.00 74.62 131 ASP A CA 1
ATOM 1017 C C . ASP A 1 131 ? 19.229 3.257 -29.271 1.00 74.62 131 ASP A C 1
ATOM 1019 O O . ASP A 1 131 ? 18.552 4.286 -29.216 1.00 74.62 131 ASP A O 1
ATOM 1023 N N . LEU A 1 132 ? 20.428 3.162 -28.695 1.00 69.38 132 LEU A N 1
ATOM 1024 C CA . LEU A 1 132 ? 21.059 4.232 -27.918 1.00 69.38 132 LEU A CA 1
ATOM 1025 C C . LEU A 1 132 ? 21.690 5.329 -28.785 1.00 69.38 132 LEU A C 1
ATOM 1027 O O . LEU A 1 132 ? 22.010 6.397 -28.266 1.00 69.38 132 LEU A O 1
ATOM 1031 N N . GLU A 1 133 ? 21.897 5.078 -30.081 1.00 70.94 133 GLU A N 1
ATOM 1032 C CA . GLU A 1 133 ? 22.452 6.077 -30.999 1.00 70.94 133 GLU A CA 1
ATOM 1033 C C . GLU A 1 133 ? 21.361 7.052 -31.435 1.00 70.94 133 GLU A C 1
ATOM 1035 O O . GLU A 1 133 ? 21.558 8.270 -31.420 1.00 70.94 133 GLU A O 1
ATOM 1040 N N . ARG A 1 134 ? 20.182 6.519 -31.776 1.00 70.69 134 ARG A N 1
ATOM 1041 C CA . ARG A 1 134 ? 19.018 7.320 -32.162 1.00 70.69 134 ARG A CA 1
ATOM 1042 C C . ARG A 1 134 ? 18.321 7.966 -30.968 1.00 70.69 134 ARG A C 1
ATOM 1044 O O . ARG A 1 134 ? 17.774 9.060 -31.112 1.00 70.69 134 ARG A O 1
ATOM 1051 N N . TYR A 1 135 ? 18.367 7.316 -29.805 1.00 68.38 135 TYR A N 1
ATOM 1052 C CA . TYR A 1 135 ? 17.795 7.807 -28.552 1.00 68.38 135 TYR A CA 1
ATOM 1053 C C . TYR A 1 135 ? 18.879 7.878 -27.465 1.00 68.38 135 TYR A C 1
ATOM 1055 O O . TYR A 1 135 ? 18.956 6.980 -26.621 1.00 68.38 135 TYR A O 1
ATOM 1063 N N . PRO A 1 136 ? 19.726 8.929 -27.470 1.00 62.41 136 PRO A N 1
ATOM 1064 C CA . PRO A 1 136 ? 20.800 9.085 -26.493 1.00 62.41 136 PRO A CA 1
ATOM 1065 C C . PRO A 1 136 ? 20.278 9.063 -25.052 1.00 62.41 136 PRO A C 1
ATOM 1067 O O . PRO A 1 136 ? 19.295 9.733 -24.736 1.00 62.41 136 PRO A O 1
ATOM 1070 N N . GLN A 1 137 ? 20.974 8.333 -24.176 1.00 61.38 137 GLN A N 1
ATOM 1071 C CA . GLN A 1 137 ? 20.619 8.146 -22.762 1.00 61.38 137 GLN A CA 1
ATOM 1072 C C . GLN A 1 137 ? 21.683 8.772 -21.841 1.00 61.38 137 GLN A C 1
ATOM 1074 O O . GLN A 1 137 ? 22.548 8.064 -21.319 1.00 61.38 137 GLN A O 1
ATOM 1079 N N . PRO A 1 138 ? 21.704 10.108 -21.676 1.00 52.16 138 PRO A N 1
ATOM 1080 C CA . PRO A 1 138 ? 22.700 10.767 -20.836 1.00 52.16 138 PRO A CA 1
ATOM 1081 C C . PRO A 1 138 ? 22.548 10.347 -19.364 1.00 52.16 138 PRO A C 1
ATOM 1083 O O . PRO A 1 138 ? 21.469 10.476 -18.795 1.00 52.16 138 PRO A O 1
ATOM 1086 N N . GLY A 1 139 ? 23.641 9.875 -18.751 1.00 47.91 139 GLY A N 1
ATOM 1087 C CA . GLY A 1 139 ? 23.712 9.541 -17.319 1.00 47.91 139 GLY A CA 1
ATOM 1088 C C . GLY A 1 139 ? 23.562 8.057 -16.954 1.00 47.91 139 GLY A C 1
ATOM 1089 O O . GLY A 1 139 ? 23.633 7.734 -15.774 1.00 47.91 139 GLY A O 1
ATOM 1090 N N . ALA A 1 140 ? 23.391 7.160 -17.931 1.00 49.97 140 ALA A N 1
ATOM 1091 C CA . ALA A 1 140 ? 23.170 5.733 -17.693 1.00 49.97 140 ALA A CA 1
ATOM 1092 C C . ALA A 1 140 ? 24.412 4.901 -18.101 1.00 49.97 140 ALA A C 1
ATOM 1094 O O . ALA A 1 140 ? 24.574 4.519 -19.263 1.00 49.97 140 ALA A O 1
ATOM 1095 N N . GLU A 1 141 ? 25.339 4.672 -17.162 1.00 47.56 141 GLU A N 1
ATOM 1096 C CA . GLU A 1 141 ? 26.527 3.826 -17.380 1.00 47.56 141 GLU A CA 1
ATOM 1097 C C . GLU A 1 141 ? 26.151 2.321 -17.362 1.00 47.56 141 GLU A C 1
ATOM 1099 O O . GLU A 1 141 ? 25.165 1.914 -16.737 1.00 47.56 141 GLU A O 1
ATOM 1104 N N . PRO A 1 142 ? 26.899 1.448 -18.060 1.00 45.72 142 PRO A N 1
ATOM 1105 C CA . PRO A 1 142 ? 26.612 0.013 -18.112 1.00 45.72 142 PRO A CA 1
ATOM 1106 C C . PRO A 1 142 ? 26.647 -0.633 -16.713 1.00 45.72 142 PRO A C 1
ATOM 1108 O O . PRO A 1 142 ? 27.519 -0.284 -15.923 1.00 45.72 142 PRO A O 1
ATOM 1111 N N . PRO A 1 143 ? 25.778 -1.624 -16.413 1.00 46.97 143 PRO A N 1
ATOM 1112 C CA . PRO A 1 143 ? 24.893 -2.350 -17.332 1.00 46.97 143 PRO A CA 1
ATOM 1113 C C . PRO A 1 143 ? 23.504 -1.717 -17.543 1.00 46.97 143 PRO A C 1
ATOM 1115 O O . PRO A 1 143 ? 22.704 -2.254 -18.310 1.00 46.97 143 PRO A O 1
ATOM 1118 N N . PHE A 1 144 ? 23.204 -0.586 -16.911 1.00 52.16 144 PHE A N 1
ATOM 1119 C CA . PHE A 1 144 ? 21.865 0.002 -16.864 1.00 52.16 144 PHE A CA 1
ATOM 1120 C C . PHE A 1 144 ? 21.683 1.055 -17.960 1.00 52.16 144 PHE A C 1
ATOM 1122 O O . PHE A 1 144 ? 21.623 2.242 -17.695 1.00 52.16 144 PHE A O 1
ATOM 1129 N N . ARG A 1 145 ? 21.650 0.627 -19.228 1.00 54.59 145 ARG A N 1
ATOM 1130 C CA . ARG A 1 145 ? 21.793 1.527 -20.392 1.00 54.59 145 ARG A CA 1
ATOM 1131 C C . ARG A 1 145 ? 20.517 2.233 -20.879 1.00 54.59 145 ARG A C 1
ATOM 1133 O O . ARG A 1 145 ? 20.546 2.803 -21.965 1.00 54.59 145 ARG A O 1
ATOM 1140 N N . TYR A 1 146 ? 19.400 2.200 -20.157 1.00 58.53 146 TYR A N 1
ATOM 1141 C CA . TYR A 1 146 ? 18.122 2.643 -20.725 1.00 58.53 146 TYR A CA 1
ATOM 1142 C C . TYR A 1 146 ? 17.345 3.552 -19.778 1.00 58.53 146 TYR A C 1
ATOM 1144 O O . TYR A 1 146 ? 16.869 3.066 -18.754 1.00 58.53 146 TYR A O 1
ATOM 1152 N N . ARG A 1 147 ? 17.132 4.824 -20.167 1.00 63.44 147 ARG A N 1
ATOM 1153 C CA . ARG A 1 147 ? 16.099 5.657 -19.534 1.00 63.44 147 ARG A CA 1
ATOM 1154 C C . ARG A 1 147 ? 14.772 4.958 -19.743 1.00 63.44 147 ARG A C 1
ATOM 1156 O O . ARG A 1 147 ? 14.355 4.719 -20.883 1.00 63.44 147 ARG A O 1
ATOM 1163 N N . SER A 1 148 ? 14.152 4.561 -18.649 1.00 69.31 148 SER A N 1
ATOM 1164 C CA . SER A 1 148 ? 12.936 3.774 -18.691 1.00 69.31 148 SER A CA 1
ATOM 1165 C C . SER A 1 148 ? 11.727 4.667 -18.471 1.00 69.31 148 SER A C 1
ATOM 1167 O O . SER A 1 148 ? 11.691 5.524 -17.594 1.00 69.31 148 SER A O 1
ATOM 1169 N N . TYR A 1 149 ? 10.731 4.510 -19.334 1.00 72.38 149 TYR A N 1
ATOM 1170 C CA . TYR A 1 149 ? 9.541 5.342 -19.339 1.00 72.38 149 TYR A CA 1
ATOM 1171 C C . TYR A 1 149 ? 8.400 4.612 -18.631 1.00 72.38 149 TYR A C 1
ATOM 1173 O O . TYR A 1 149 ? 8.115 3.451 -18.966 1.00 72.38 149 TYR A O 1
ATOM 1181 N N . PRO A 1 150 ? 7.716 5.276 -17.683 1.00 74.94 150 PRO A N 1
ATOM 1182 C CA . PRO A 1 150 ? 6.529 4.735 -17.050 1.00 74.94 150 PRO A CA 1
ATOM 1183 C C . PRO A 1 150 ? 5.360 4.900 -18.019 1.00 74.94 150 PRO A C 1
ATOM 1185 O O . PRO A 1 150 ? 4.643 5.893 -17.978 1.00 74.94 150 PRO A O 1
ATOM 1188 N N . LEU A 1 151 ? 5.201 3.954 -18.943 1.00 78.19 151 LEU A N 1
ATOM 1189 C CA . LEU A 1 151 ? 4.054 3.898 -19.851 1.00 78.19 151 LEU A CA 1
ATOM 1190 C C . LEU A 1 151 ? 3.035 2.876 -19.352 1.00 78.19 151 LEU A C 1
ATOM 1192 O O . LEU A 1 151 ? 3.395 1.833 -18.801 1.00 78.19 151 LEU A O 1
ATOM 1196 N N . GLY A 1 152 ? 1.751 3.164 -19.582 1.00 80.75 152 GLY A N 1
ATOM 1197 C CA . GLY A 1 152 ? 0.679 2.214 -19.296 1.00 80.75 152 GLY A CA 1
ATOM 1198 C C . GLY A 1 152 ? 0.861 0.919 -20.094 1.00 80.75 152 GLY A C 1
ATOM 1199 O O . GLY A 1 152 ? 1.440 0.932 -21.178 1.00 80.75 152 GLY A O 1
ATOM 1200 N N . MET A 1 153 ? 0.350 -0.203 -19.580 1.00 81.88 153 MET A N 1
ATOM 1201 C CA . MET A 1 153 ? 0.527 -1.518 -20.214 1.00 81.88 153 MET A CA 1
ATOM 1202 C C . MET A 1 153 ? 0.022 -1.544 -21.665 1.00 81.88 153 ME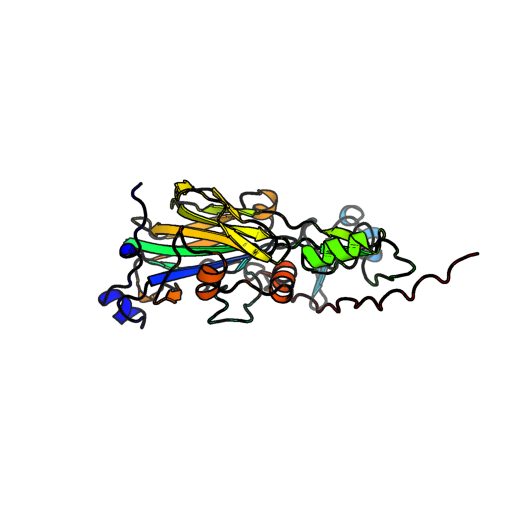T A C 1
ATOM 1204 O O . MET A 1 153 ? 0.791 -1.908 -22.553 1.00 81.88 153 MET A O 1
ATOM 1208 N N . ALA A 1 154 ? -1.216 -1.102 -21.920 1.00 85.81 154 ALA A N 1
ATOM 1209 C CA . ALA A 1 154 ? -1.768 -1.024 -23.275 1.00 85.81 154 ALA A CA 1
ATOM 1210 C C . ALA A 1 154 ? -0.959 -0.088 -24.191 1.00 85.81 154 ALA A C 1
ATOM 1212 O O . ALA A 1 154 ? -0.728 -0.401 -25.360 1.00 85.81 154 ALA A O 1
ATOM 1213 N N . GLU A 1 155 ? -0.495 1.052 -23.668 1.00 84.25 155 GLU A N 1
ATOM 1214 C CA . GLU A 1 155 ? 0.310 1.998 -24.444 1.00 84.25 155 GLU A CA 1
ATOM 1215 C C . GLU A 1 155 ? 1.675 1.406 -24.811 1.00 84.25 155 GLU A C 1
ATOM 1217 O O . GLU A 1 155 ? 2.057 1.427 -25.980 1.00 84.25 155 GLU A O 1
ATOM 1222 N N . GLY A 1 156 ? 2.393 0.839 -23.841 1.00 82.88 156 GLY A N 1
ATOM 1223 C CA . GLY A 1 156 ? 3.689 0.205 -24.065 1.00 82.88 156 GLY A CA 1
ATOM 1224 C C . GLY A 1 156 ? 3.602 -0.971 -25.038 1.00 82.88 156 GLY A C 1
ATOM 1225 O O . GLY A 1 156 ? 4.420 -1.072 -25.949 1.00 82.88 156 GLY A O 1
ATOM 1226 N N . GLN A 1 157 ? 2.564 -1.808 -24.924 1.00 83.94 157 GLN A N 1
ATOM 1227 C CA . GLN A 1 157 ? 2.310 -2.912 -25.858 1.00 83.94 157 GLN A CA 1
ATOM 1228 C C . GLN A 1 157 ? 2.047 -2.423 -27.284 1.00 83.94 157 GLN A C 1
ATOM 1230 O O . GLN A 1 157 ? 2.599 -2.983 -28.233 1.00 83.94 157 GLN A O 1
ATOM 1235 N N . LYS A 1 158 ? 1.236 -1.371 -27.447 1.00 84.62 158 LYS A N 1
ATOM 1236 C CA . LYS A 1 158 ? 0.997 -0.758 -28.757 1.00 84.62 158 LYS A CA 1
ATOM 1237 C C . LYS A 1 158 ? 2.296 -0.208 -29.351 1.00 84.62 158 LYS A C 1
ATOM 1239 O O . LYS A 1 158 ? 2.578 -0.468 -30.516 1.00 84.62 158 LYS A O 1
ATOM 1244 N N . ARG A 1 159 ? 3.102 0.498 -28.549 1.00 82.25 159 ARG A N 1
ATOM 1245 C CA . ARG A 1 159 ? 4.396 1.039 -28.993 1.00 82.25 159 ARG A CA 1
ATOM 1246 C C . ARG A 1 159 ? 5.361 -0.068 -29.415 1.00 82.25 159 ARG A C 1
ATOM 1248 O O . ARG A 1 159 ? 5.921 0.030 -30.496 1.00 82.25 159 ARG A O 1
ATOM 1255 N N . PHE A 1 160 ? 5.486 -1.137 -28.629 1.00 82.56 160 PHE A N 1
ATOM 1256 C CA . PHE A 1 160 ? 6.288 -2.314 -28.990 1.00 82.56 160 PHE A CA 1
ATOM 1257 C C . PHE A 1 160 ? 5.847 -2.944 -30.323 1.00 82.56 160 PHE A C 1
ATOM 1259 O O . PHE A 1 160 ? 6.680 -3.386 -31.111 1.00 82.56 160 PHE A O 1
ATOM 1266 N N . ALA A 1 161 ? 4.538 -2.988 -30.595 1.00 84.31 161 ALA A N 1
ATOM 1267 C CA . ALA A 1 161 ? 4.015 -3.538 -31.845 1.00 84.31 161 ALA A CA 1
ATOM 1268 C C . ALA A 1 161 ? 4.316 -2.655 -33.073 1.00 84.31 161 ALA A C 1
ATOM 1270 O O . ALA A 1 161 ? 4.472 -3.180 -34.175 1.00 84.31 161 ALA A O 1
ATOM 1271 N N . GLU A 1 162 ? 4.379 -1.332 -32.896 1.00 84.75 162 GLU A N 1
ATOM 1272 C CA . GLU A 1 162 ? 4.680 -0.361 -33.959 1.00 84.75 162 GLU A CA 1
ATOM 1273 C C . GLU A 1 162 ? 6.193 -0.174 -34.180 1.00 84.75 162 GLU A C 1
ATOM 1275 O O . GLU A 1 162 ? 6.630 0.019 -35.315 1.00 84.75 162 GLU A O 1
ATOM 1280 N N . ASP A 1 163 ? 6.987 -0.257 -33.111 1.00 81.62 163 ASP A N 1
ATOM 1281 C CA . ASP A 1 163 ? 8.437 -0.083 -33.107 1.00 81.62 163 ASP A CA 1
ATOM 1282 C C . ASP A 1 163 ? 9.112 -1.228 -32.320 1.00 81.62 163 ASP A C 1
ATOM 1284 O O . ASP A 1 163 ? 9.169 -1.184 -31.086 1.00 81.62 163 ASP A O 1
ATOM 1288 N N . PRO A 1 164 ? 9.644 -2.265 -32.999 1.00 76.75 164 PRO A N 1
ATOM 1289 C CA . PRO A 1 164 ? 10.239 -3.426 -32.337 1.00 76.75 164 PRO A CA 1
ATOM 1290 C C . PRO A 1 164 ? 11.536 -3.102 -31.575 1.00 76.75 164 PRO A C 1
ATOM 1292 O O . PRO A 1 164 ? 12.049 -3.969 -30.871 1.00 76.75 164 PRO A O 1
ATOM 1295 N N . GLU A 1 165 ? 12.072 -1.882 -31.699 1.00 79.25 165 GLU A N 1
ATOM 1296 C CA . GLU A 1 165 ? 13.217 -1.391 -30.924 1.00 79.25 165 GLU A CA 1
ATOM 1297 C C . GLU A 1 165 ? 12.786 -0.789 -29.571 1.00 79.25 165 GLU A C 1
ATOM 1299 O O . GLU A 1 165 ? 13.642 -0.445 -28.756 1.00 79.25 165 GLU A O 1
ATOM 1304 N N . PHE A 1 166 ? 11.478 -0.668 -29.304 1.00 79.44 166 PHE A N 1
ATOM 1305 C CA . PHE A 1 166 ? 10.916 -0.206 -28.033 1.00 79.44 166 PHE A CA 1
ATOM 1306 C C . PHE A 1 166 ? 10.475 -1.390 -27.163 1.00 79.44 166 PHE A C 1
ATOM 1308 O O . PHE A 1 166 ? 9.401 -1.958 -27.353 1.00 79.44 166 PHE A O 1
ATOM 1315 N N . LEU A 1 167 ? 11.311 -1.785 -26.202 1.00 79.50 167 LEU A N 1
ATOM 1316 C CA . LEU A 1 167 ? 11.156 -3.019 -25.428 1.00 79.50 167 LEU A CA 1
ATOM 1317 C C . LEU A 1 167 ? 10.847 -2.757 -23.948 1.00 79.50 167 LEU A C 1
ATOM 1319 O O . LEU A 1 167 ? 11.089 -1.677 -23.413 1.00 79.50 167 LEU A O 1
ATOM 1323 N N . ILE A 1 168 ? 10.360 -3.794 -23.260 1.00 79.31 168 ILE A N 1
ATOM 1324 C CA . ILE A 1 168 ? 10.272 -3.815 -21.794 1.00 79.31 168 ILE A CA 1
ATOM 1325 C C . ILE A 1 168 ? 11.688 -3.922 -21.220 1.00 79.31 168 ILE A C 1
ATOM 1327 O O . ILE A 1 168 ? 12.357 -4.938 -21.419 1.00 79.31 168 ILE A O 1
ATOM 1331 N N . THR A 1 169 ? 12.110 -2.914 -20.463 1.00 71.62 169 THR A N 1
ATOM 1332 C CA . THR A 1 169 ? 13.436 -2.834 -19.822 1.00 71.62 169 THR A CA 1
ATOM 1333 C C . THR A 1 169 ? 13.371 -3.007 -18.310 1.00 71.62 169 THR A C 1
ATOM 1335 O O . THR A 1 169 ? 14.303 -3.538 -17.711 1.00 71.62 169 THR A O 1
ATOM 1338 N N . GLY A 1 170 ? 12.238 -2.655 -17.699 1.00 73.00 170 GLY A N 1
ATOM 1339 C CA . GLY A 1 170 ? 11.948 -2.888 -16.289 1.00 73.00 170 GLY A CA 1
ATOM 1340 C C . GLY A 1 170 ? 10.678 -3.712 -16.129 1.00 73.00 170 GLY A C 1
ATOM 1341 O O . GLY A 1 170 ? 9.667 -3.445 -16.774 1.00 73.00 170 GLY A O 1
ATOM 1342 N N . LYS A 1 171 ? 10.697 -4.717 -15.255 1.00 72.81 171 LYS A N 1
ATOM 1343 C CA . LYS A 1 171 ? 9.494 -5.477 -14.899 1.00 72.81 171 LYS A CA 1
ATOM 1344 C C . LYS A 1 171 ? 9.174 -5.203 -13.443 1.00 72.81 171 LYS A C 1
ATOM 1346 O O . LYS A 1 171 ?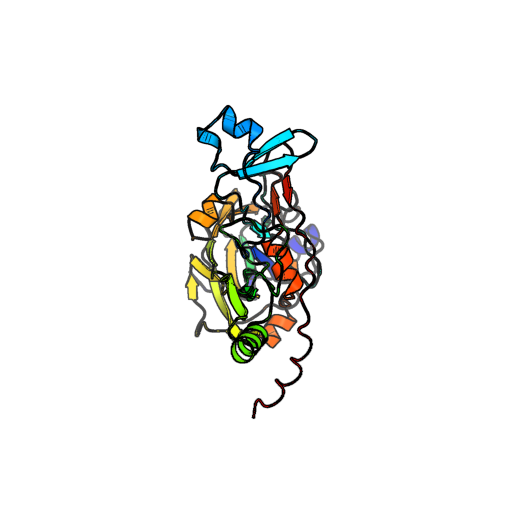 9.935 -5.609 -12.571 1.00 72.81 171 LYS A O 1
ATOM 1351 N N . GLY A 1 172 ? 8.040 -4.552 -13.194 1.00 75.88 172 GLY A N 1
ATOM 1352 C CA . GLY A 1 172 ? 7.507 -4.440 -11.843 1.00 75.88 172 GLY A CA 1
ATOM 1353 C C . GLY A 1 172 ? 7.307 -5.834 -11.252 1.00 75.88 172 GLY A C 1
ATOM 1354 O O . GLY A 1 172 ? 7.030 -6.791 -11.984 1.00 75.88 172 GLY A O 1
ATOM 1355 N N . ASN A 1 173 ? 7.437 -5.952 -9.937 1.00 84.12 173 ASN A N 1
ATOM 1356 C CA . ASN A 1 173 ? 7.229 -7.204 -9.220 1.00 84.12 173 ASN A CA 1
ATOM 1357 C C . ASN A 1 173 ? 5.902 -7.165 -8.472 1.00 84.12 173 ASN A C 1
ATOM 1359 O O . ASN A 1 173 ? 5.514 -6.123 -7.940 1.00 84.12 173 ASN A O 1
ATOM 1363 N N . ASP A 1 174 ? 5.223 -8.307 -8.424 1.00 91.50 174 ASP A N 1
ATOM 1364 C CA . ASP A 1 174 ? 4.198 -8.521 -7.409 1.00 91.50 174 ASP A CA 1
ATOM 1365 C C . ASP A 1 174 ? 4.919 -8.654 -6.065 1.00 91.50 174 ASP A C 1
ATOM 1367 O O . ASP A 1 174 ? 5.944 -9.336 -5.979 1.00 91.50 174 ASP A O 1
ATOM 1371 N N . HIS A 1 175 ? 4.410 -7.999 -5.023 1.00 92.50 175 HIS A N 1
ATOM 1372 C CA . HIS A 1 175 ? 5.042 -8.032 -3.702 1.00 92.50 175 HIS A CA 1
ATOM 1373 C C . HIS A 1 175 ? 4.184 -8.836 -2.733 1.00 92.50 175 HIS A C 1
ATOM 1375 O O . HIS A 1 175 ? 3.047 -8.436 -2.482 1.00 92.50 175 HIS A O 1
ATOM 1381 N N . PRO A 1 176 ? 4.675 -9.961 -2.186 1.00 95.31 176 PRO A N 1
ATOM 1382 C CA . PRO A 1 176 ? 3.969 -10.689 -1.143 1.00 95.31 176 PRO A CA 1
ATOM 1383 C C . PRO A 1 176 ? 3.974 -9.866 0.146 1.00 95.31 176 PRO A C 1
ATOM 1385 O O . PRO A 1 176 ? 4.998 -9.747 0.807 1.00 95.31 176 PRO A O 1
ATOM 1388 N N . PHE A 1 177 ? 2.832 -9.288 0.495 1.00 96.38 177 PHE A N 1
ATOM 1389 C CA . PHE A 1 177 ? 2.598 -8.638 1.776 1.00 96.38 177 PHE A CA 1
ATOM 1390 C C . PHE A 1 177 ? 2.487 -9.698 2.858 1.00 96.38 177 PHE A C 1
ATOM 1392 O O . PHE A 1 177 ? 1.620 -10.562 2.750 1.00 96.38 177 PHE A O 1
ATOM 1399 N N . HIS A 1 178 ? 3.317 -9.608 3.891 1.00 96.38 178 HIS A N 1
ATOM 1400 C CA . HIS A 1 178 ?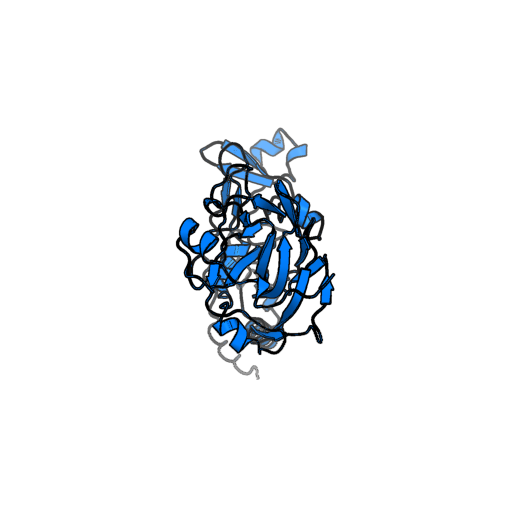 3.214 -10.425 5.089 1.00 96.38 178 HIS A CA 1
ATOM 1401 C C . HIS A 1 178 ? 3.042 -9.543 6.324 1.00 96.38 178 HIS A C 1
ATOM 1403 O O . HIS A 1 178 ? 3.735 -8.535 6.482 1.00 96.38 178 HIS A O 1
ATOM 1409 N N . ILE A 1 179 ? 2.122 -9.941 7.197 1.00 94.69 179 ILE A N 1
ATOM 1410 C CA . ILE A 1 179 ? 1.818 -9.281 8.465 1.00 94.69 179 ILE A CA 1
ATOM 1411 C C . ILE A 1 179 ? 2.121 -10.224 9.623 1.00 94.69 179 ILE A C 1
ATOM 1413 O O . ILE A 1 179 ? 1.695 -11.378 9.639 1.00 94.69 179 ILE A O 1
ATOM 1417 N N . HIS A 1 180 ? 2.848 -9.720 10.616 1.00 93.56 180 HIS A N 1
ATOM 1418 C CA . HIS A 1 180 ? 3.093 -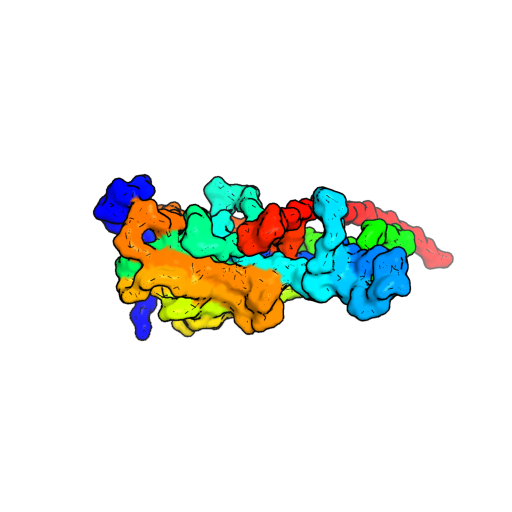10.462 11.845 1.00 93.56 180 HIS A CA 1
ATOM 1419 C C . HIS A 1 180 ? 1.915 -10.312 12.805 1.00 93.56 180 HIS A C 1
ATOM 1421 O O . HIS A 1 180 ? 1.199 -9.309 12.786 1.00 93.56 180 HIS A O 1
ATOM 1427 N N . VAL A 1 181 ? 1.777 -11.287 13.708 1.00 89.88 181 VAL A N 1
ATOM 1428 C CA . VAL A 1 181 ? 0.826 -11.316 14.837 1.00 89.88 181 VAL A CA 1
ATOM 1429 C C . VAL A 1 181 ? -0.646 -11.462 14.432 1.00 89.88 181 VAL A C 1
ATOM 1431 O O . VAL A 1 181 ? -1.349 -12.282 15.017 1.00 89.88 181 VAL A O 1
ATOM 1434 N N . ASN A 1 182 ? -1.116 -10.719 13.430 1.00 91.25 182 ASN A N 1
ATOM 1435 C CA . ASN A 1 182 ? -2.537 -10.583 13.124 1.00 91.25 182 ASN A CA 1
ATOM 1436 C C . ASN A 1 182 ? -2.895 -11.244 11.781 1.00 91.25 182 ASN A C 1
ATOM 1438 O O . ASN A 1 182 ? -2.264 -10.947 10.766 1.00 91.25 182 ASN A O 1
ATOM 1442 N N . PRO A 1 183 ? -3.914 -12.119 11.730 1.00 92.88 183 PRO A N 1
ATOM 1443 C CA . PRO A 1 183 ? -4.347 -12.733 10.481 1.00 92.88 183 PRO A CA 1
ATOM 1444 C C . PRO A 1 183 ? -5.185 -11.759 9.639 1.00 92.88 183 PRO A C 1
ATOM 1446 O O . PRO A 1 183 ? -5.962 -10.966 10.172 1.00 92.88 183 PRO A O 1
ATOM 1449 N N . MET A 1 184 ? -5.109 -11.870 8.311 1.00 97.31 184 MET A N 1
ATOM 1450 C CA . MET A 1 184 ? -5.893 -11.047 7.386 1.00 97.31 184 MET A CA 1
ATOM 1451 C C . MET A 1 184 ? -7.106 -11.805 6.866 1.00 97.31 184 MET A C 1
ATOM 1453 O O . MET A 1 184 ? -6.974 -12.868 6.261 1.00 97.31 184 MET A O 1
ATOM 1457 N N . TRP A 1 185 ? -8.292 -11.222 7.016 1.00 98.19 185 TRP A N 1
ATOM 1458 C CA . TRP A 1 185 ? -9.462 -11.611 6.240 1.00 98.19 185 TRP A CA 1
ATOM 1459 C C . TRP A 1 185 ? -9.423 -10.874 4.901 1.00 98.19 185 TRP A C 1
ATOM 1461 O O . TRP A 1 185 ? -9.864 -9.726 4.800 1.00 98.19 185 TRP A O 1
ATOM 1471 N N . VAL A 1 186 ? -8.824 -11.500 3.886 1.00 98.62 186 VAL A N 1
ATOM 1472 C CA . VAL A 1 186 ? -8.631 -10.897 2.562 1.00 98.62 186 VAL A CA 1
ATOM 1473 C C . VAL A 1 186 ? -9.954 -10.921 1.810 1.00 98.62 186 VAL A C 1
ATOM 1475 O O . VAL A 1 186 ? -10.541 -11.979 1.607 1.00 98.62 186 VAL A O 1
ATOM 1478 N N . LEU A 1 187 ? -10.428 -9.744 1.408 1.00 98.44 187 LEU A N 1
ATOM 1479 C CA . LEU A 1 187 ? -11.689 -9.556 0.691 1.00 98.44 187 LEU A CA 1
ATOM 1480 C C . LEU A 1 187 ? -11.489 -9.501 -0.820 1.00 98.44 187 LEU A C 1
ATOM 1482 O O . LEU A 1 187 ? -12.377 -9.909 -1.567 1.00 98.44 187 LEU A O 1
ATOM 1486 N N . ARG A 1 188 ? -10.369 -8.919 -1.262 1.00 98.44 188 ARG A N 1
ATOM 1487 C CA . ARG A 1 188 ? -10.092 -8.642 -2.673 1.00 98.44 188 ARG A CA 1
ATOM 1488 C C . ARG A 1 188 ? -8.610 -8.751 -2.984 1.00 98.44 188 ARG A C 1
ATOM 1490 O O . ARG A 1 188 ? -7.779 -8.273 -2.211 1.00 98.44 188 ARG A O 1
ATOM 1497 N N . ILE A 1 189 ? -8.318 -9.278 -4.168 1.00 98.62 189 ILE A N 1
ATOM 1498 C CA . ILE A 1 189 ? -7.025 -9.148 -4.840 1.00 98.62 189 ILE A CA 1
ATOM 1499 C C . ILE A 1 189 ? -7.332 -8.517 -6.195 1.00 98.62 189 ILE A C 1
ATOM 1501 O O . ILE A 1 189 ? -7.837 -9.179 -7.096 1.00 98.62 189 ILE A O 1
ATOM 1505 N N . ASP A 1 190 ? -7.104 -7.215 -6.304 1.00 98.31 190 ASP A N 1
ATOM 1506 C CA . ASP A 1 190 ? -7.451 -6.410 -7.468 1.00 98.31 190 ASP A CA 1
ATOM 1507 C C . ASP A 1 190 ? -6.249 -6.325 -8.422 1.00 98.31 190 ASP A C 1
ATOM 1509 O O . ASP A 1 190 ? -5.231 -5.695 -8.115 1.00 98.31 190 ASP A O 1
ATOM 1513 N N . VAL A 1 191 ? -6.383 -6.945 -9.597 1.00 97.25 191 VAL A N 1
ATOM 1514 C CA . VAL A 1 191 ? -5.364 -6.983 -10.657 1.00 97.25 191 VAL A CA 1
ATOM 1515 C C . VAL A 1 191 ? -5.742 -5.998 -11.768 1.00 97.25 191 VAL A C 1
ATOM 1517 O O . VAL A 1 191 ? -6.887 -6.028 -12.222 1.00 97.25 191 VAL A O 1
ATOM 1520 N N . PRO A 1 192 ? -4.824 -5.132 -12.233 1.00 94.62 192 PRO A N 1
ATOM 1521 C CA . PRO A 1 192 ? -5.091 -4.257 -13.369 1.00 94.62 192 PRO A CA 1
ATOM 1522 C C . PRO A 1 192 ? -5.124 -5.037 -14.685 1.00 94.62 192 PRO A C 1
ATOM 1524 O O . PRO A 1 192 ? -4.249 -5.866 -14.942 1.00 94.62 192 PRO A O 1
ATOM 1527 N N . ASP A 1 193 ? -6.084 -4.720 -15.548 1.00 93.31 193 ASP A N 1
ATOM 1528 C CA . ASP A 1 193 ? -6.005 -5.069 -16.964 1.00 93.31 193 ASP A CA 1
ATOM 1529 C C . ASP A 1 193 ? -5.053 -4.131 -17.734 1.00 93.31 193 ASP A C 1
ATOM 1531 O O . ASP A 1 193 ? -4.391 -3.256 -17.169 1.00 93.31 193 ASP A O 1
ATOM 1535 N N . GLU A 1 194 ? -4.966 -4.318 -19.050 1.00 87.94 194 GLU A N 1
ATOM 1536 C CA . GLU A 1 194 ? -4.122 -3.512 -19.942 1.00 87.94 194 GLU A CA 1
ATOM 1537 C C . GLU A 1 194 ? -4.446 -2.007 -19.912 1.00 87.94 194 GLU A C 1
ATOM 1539 O O . GLU A 1 194 ? -3.551 -1.183 -20.117 1.00 87.94 194 GLU A O 1
ATOM 1544 N N . ASN A 1 195 ? -5.691 -1.650 -19.586 1.00 88.38 195 ASN A N 1
ATOM 1545 C CA . ASN A 1 195 ? -6.177 -0.276 -19.469 1.00 88.38 195 ASN A CA 1
ATOM 1546 C C . ASN A 1 195 ? -6.082 0.257 -18.029 1.00 88.38 195 ASN A C 1
ATOM 1548 O O . ASN A 1 195 ? -6.452 1.400 -17.762 1.00 88.38 195 ASN A O 1
ATOM 1552 N N . GLY A 1 196 ? -5.582 -0.554 -17.092 1.00 88.94 196 GLY A N 1
ATOM 1553 C CA . GLY A 1 196 ? -5.458 -0.212 -15.680 1.00 88.94 196 GLY A CA 1
ATOM 1554 C C . GLY A 1 196 ? -6.750 -0.359 -14.876 1.00 88.94 196 GLY A C 1
ATOM 1555 O O . GLY A 1 196 ? -6.757 0.025 -13.705 1.00 88.94 196 GLY A O 1
ATOM 1556 N N . VAL A 1 197 ? -7.823 -0.914 -15.453 1.00 94.00 197 VAL A N 1
ATOM 1557 C CA . VAL A 1 197 ? -9.054 -1.203 -14.705 1.00 94.00 197 VAL A CA 1
ATOM 1558 C C . VAL A 1 197 ? -8.795 -2.394 -13.793 1.00 94.00 197 VAL A C 1
ATOM 1560 O O . VAL A 1 197 ? -8.264 -3.417 -14.220 1.00 94.00 197 VAL A O 1
ATOM 1563 N N . LEU A 1 198 ? -9.148 -2.249 -12.518 1.00 96.38 198 LEU A N 1
ATOM 1564 C CA . LEU A 1 198 ? -8.923 -3.271 -11.506 1.00 96.38 198 LEU A CA 1
ATOM 1565 C C . LEU A 1 198 ? -10.022 -4.340 -11.518 1.00 96.38 198 LEU A C 1
ATOM 1567 O O . LEU A 1 198 ? -11.213 -4.030 -11.465 1.00 96.38 198 LEU A O 1
ATOM 1571 N N . HIS A 1 199 ? -9.616 -5.607 -11.505 1.00 97.19 199 HIS A N 1
ATOM 1572 C CA . HIS A 1 199 ? -10.507 -6.763 -11.449 1.00 97.19 199 HIS A CA 1
ATOM 1573 C C . HIS A 1 199 ? -10.174 -7.615 -10.230 1.00 97.19 199 HIS A C 1
ATOM 1575 O O . HIS A 1 199 ? -9.021 -8.006 -10.048 1.00 97.19 199 HIS A O 1
ATOM 1581 N N . ASN A 1 200 ? -11.178 -7.919 -9.404 1.00 98.12 200 ASN A N 1
ATOM 1582 C CA . ASN A 1 200 ? -10.983 -8.835 -8.283 1.00 98.12 200 ASN A CA 1
ATOM 1583 C C . ASN A 1 200 ? -10.823 -10.260 -8.814 1.00 98.12 200 ASN A C 1
ATOM 1585 O O . ASN A 1 200 ? -11.742 -10.793 -9.435 1.00 98.12 200 ASN A O 1
ATOM 1589 N N . VAL A 1 201 ? -9.676 -10.876 -8.544 1.00 97.44 201 VAL A N 1
ATOM 1590 C CA . VAL A 1 201 ? -9.394 -12.268 -8.921 1.00 97.44 201 VAL A CA 1
ATOM 1591 C C . VAL A 1 201 ? -9.630 -13.254 -7.779 1.00 97.44 201 VAL A C 1
ATOM 1593 O O . VAL A 1 201 ? -9.508 -14.461 -7.981 1.00 97.44 201 VAL A O 1
ATOM 1596 N N . LEU A 1 202 ? -9.967 -12.764 -6.582 1.00 97.62 202 LEU A N 1
ATOM 1597 C CA . LEU A 1 202 ? -10.298 -13.608 -5.443 1.00 97.62 202 LEU A CA 1
ATOM 1598 C C . LEU A 1 202 ? -11.791 -13.988 -5.504 1.00 97.62 202 LEU A C 1
ATOM 1600 O O . LEU A 1 202 ? -12.631 -13.094 -5.369 1.00 97.62 202 LEU A O 1
ATOM 1604 N N . PRO A 1 203 ? -12.137 -15.277 -5.699 1.00 94.62 203 PRO A N 1
ATOM 1605 C CA . PRO A 1 203 ? -13.531 -15.696 -5.855 1.00 94.62 203 PRO A CA 1
ATOM 1606 C C . PRO A 1 203 ? -14.337 -15.513 -4.567 1.00 94.62 203 PRO A C 1
ATOM 1608 O O . PRO A 1 203 ? -15.452 -15.002 -4.610 1.00 94.62 203 PRO A O 1
ATOM 1611 N N . ASP A 1 204 ? -13.742 -15.875 -3.429 1.00 96.12 204 ASP A N 1
ATOM 1612 C CA . ASP A 1 204 ? -14.349 -15.786 -2.108 1.00 96.12 204 ASP A CA 1
ATOM 1613 C C . ASP A 1 204 ? -13.324 -15.253 -1.100 1.00 96.12 204 ASP A C 1
ATOM 1615 O O . ASP A 1 204 ? -12.152 -15.643 -1.162 1.00 96.12 204 ASP A O 1
ATOM 1619 N N . PRO A 1 205 ? -13.739 -14.407 -0.141 1.00 97.56 205 PRO A N 1
ATOM 1620 C CA . PRO A 1 205 ? -12.865 -13.979 0.939 1.00 97.56 205 PRO A CA 1
ATOM 1621 C C . PRO A 1 205 ? -12.297 -15.148 1.745 1.00 97.56 205 PRO A C 1
ATOM 1623 O O . PRO A 1 205 ? -13.000 -16.118 2.040 1.00 97.56 205 PRO A O 1
ATOM 1626 N N . CYS A 1 206 ? -11.034 -15.042 2.153 1.00 97.50 206 CYS A N 1
ATOM 1627 C CA . CYS A 1 206 ? -10.379 -16.083 2.938 1.00 97.50 206 CYS A CA 1
ATOM 1628 C C . CYS A 1 206 ? -9.304 -15.531 3.880 1.00 97.50 206 CYS A C 1
ATOM 1630 O O . CYS A 1 206 ? -8.847 -14.395 3.751 1.00 97.50 206 CYS A O 1
ATOM 1632 N N . TRP A 1 207 ? -8.890 -16.362 4.838 1.00 97.81 207 TRP A N 1
ATOM 1633 C CA . TRP A 1 207 ? -7.802 -16.039 5.757 1.00 97.81 207 TRP A CA 1
ATOM 1634 C C . TRP A 1 207 ? -6.445 -16.210 5.087 1.00 97.81 207 TRP A C 1
ATOM 1636 O O . TRP A 1 207 ? -6.180 -17.259 4.501 1.00 97.81 207 TRP A O 1
ATOM 1646 N N . MET A 1 208 ? -5.587 -15.203 5.218 1.00 97.50 208 MET A N 1
ATOM 1647 C CA . MET A 1 208 ? -4.189 -15.251 4.799 1.00 97.50 208 MET A CA 1
ATOM 1648 C C . MET A 1 208 ? -3.319 -14.507 5.818 1.00 97.50 208 MET A C 1
ATOM 1650 O O . MET A 1 208 ? -3.760 -13.534 6.422 1.00 97.50 208 MET A O 1
ATOM 1654 N N . ASP A 1 209 ? -2.078 -14.942 5.996 1.00 96.12 209 ASP A N 1
ATOM 1655 C CA . ASP A 1 209 ? -1.023 -14.153 6.656 1.00 96.12 209 ASP A CA 1
ATOM 1656 C C . ASP A 1 209 ? -0.074 -13.504 5.635 1.00 96.12 209 ASP A C 1
ATOM 1658 O O . ASP A 1 209 ? 0.653 -12.567 5.963 1.00 96.12 209 ASP A O 1
ATOM 1662 N N . SER A 1 210 ? -0.122 -13.984 4.390 1.00 96.75 210 SER A N 1
ATOM 1663 C CA . SER A 1 210 ? 0.736 -13.574 3.290 1.00 96.75 210 SER A CA 1
ATOM 1664 C C . SER A 1 210 ? -0.066 -13.543 1.992 1.00 96.75 210 SER A C 1
ATOM 1666 O O . SER A 1 210 ? -0.731 -14.522 1.653 1.00 96.75 210 SER A O 1
ATOM 1668 N N . VAL A 1 211 ? -0.012 -12.440 1.245 1.00 97.44 211 VAL A N 1
ATOM 1669 C CA . VAL A 1 211 ? -0.758 -12.287 -0.015 1.00 97.44 211 VAL A CA 1
ATOM 1670 C C . VAL A 1 211 ? 0.019 -11.439 -1.019 1.00 97.44 211 VAL A C 1
ATOM 1672 O O . VAL A 1 211 ? 0.571 -10.398 -0.680 1.00 97.44 211 VAL A O 1
ATOM 1675 N N . ALA A 1 212 ? 0.074 -11.879 -2.277 1.00 96.12 212 ALA A N 1
ATOM 1676 C CA . ALA A 1 212 ? 0.707 -11.111 -3.344 1.00 96.12 212 ALA A CA 1
ATOM 1677 C C . ALA A 1 212 ? -0.130 -9.875 -3.695 1.00 96.12 212 ALA A C 1
ATOM 1679 O O . ALA A 1 212 ? -1.301 -9.997 -4.056 1.00 96.12 212 ALA A O 1
ATOM 1680 N N . ILE A 1 213 ? 0.483 -8.694 -3.631 1.00 96.38 213 ILE A N 1
ATOM 1681 C CA . ILE A 1 213 ? -0.102 -7.454 -4.132 1.00 96.38 213 ILE A CA 1
ATOM 1682 C C . ILE A 1 213 ? 0.281 -7.317 -5.610 1.00 96.38 213 ILE A C 1
ATOM 1684 O O . ILE A 1 213 ? 1.475 -7.162 -5.906 1.00 96.38 213 ILE A O 1
ATOM 1688 N N . PRO A 1 214 ? -0.685 -7.358 -6.545 1.00 95.25 214 PRO A N 1
ATOM 1689 C CA . PRO A 1 214 ? -0.383 -7.319 -7.972 1.00 95.25 214 PRO A CA 1
ATOM 1690 C C . PRO A 1 214 ? 0.286 -6.001 -8.372 1.00 95.25 214 PRO A C 1
ATOM 1692 O O . PRO A 1 214 ? -0.154 -4.935 -7.954 1.00 95.25 214 PRO A O 1
ATOM 1695 N N . ARG A 1 215 ? 1.335 -6.062 -9.192 1.00 91.12 215 ARG A N 1
ATOM 1696 C CA . ARG A 1 215 ? 2.066 -4.902 -9.734 1.00 91.12 215 ARG A CA 1
ATOM 1697 C C . ARG A 1 215 ? 1.206 -3.974 -10.588 1.00 91.12 215 ARG A C 1
ATOM 1699 O O . ARG A 1 215 ? 0.047 -4.255 -10.884 1.00 91.12 215 ARG A O 1
ATOM 1706 N N . ASN A 1 216 ? 1.816 -2.887 -11.057 1.00 88.50 216 ASN A N 1
ATOM 1707 C CA . ASN A 1 216 ? 1.211 -1.891 -11.940 1.00 88.50 216 ASN A CA 1
ATOM 1708 C C . ASN A 1 216 ? -0.035 -1.242 -11.323 1.00 88.50 216 ASN A C 1
ATOM 1710 O O . ASN A 1 216 ? -1.049 -1.081 -11.999 1.00 88.50 216 ASN A O 1
ATOM 1714 N N . GLY A 1 217 ? 0.012 -0.889 -10.037 1.00 91.19 217 GLY A N 1
ATOM 1715 C CA . GLY A 1 217 ? -1.099 -0.240 -9.338 1.00 91.19 217 GLY A CA 1
ATOM 1716 C C . GLY A 1 217 ? -2.213 -1.187 -8.903 1.00 91.19 217 GLY A C 1
ATOM 1717 O O . GLY A 1 217 ? -3.305 -0.720 -8.576 1.00 91.19 217 GLY A O 1
ATOM 1718 N N . GLY A 1 218 ? -1.978 -2.502 -8.932 1.00 95.62 218 GLY A N 1
ATOM 1719 C CA . GLY A 1 218 ? -2.856 -3.458 -8.269 1.00 95.62 218 GLY A CA 1
ATOM 1720 C C . GLY A 1 218 ? -2.908 -3.224 -6.761 1.00 95.62 218 GLY A C 1
ATOM 1721 O O . GLY A 1 218 ? -2.088 -2.497 -6.186 1.00 95.62 218 GLY A O 1
ATOM 1722 N N . ARG A 1 219 ? -3.909 -3.820 -6.117 1.00 97.62 219 ARG A N 1
ATOM 1723 C CA . ARG A 1 219 ? -4.093 -3.698 -4.670 1.00 97.62 219 ARG A CA 1
ATOM 1724 C C . ARG A 1 219 ? -4.670 -4.956 -4.054 1.00 97.62 219 ARG A C 1
ATOM 1726 O O . ARG A 1 219 ? -5.326 -5.751 -4.720 1.00 97.62 219 ARG A O 1
ATOM 1733 N N . ILE A 1 220 ? -4.494 -5.079 -2.751 1.00 98.38 220 ILE A N 1
ATOM 1734 C CA . ILE A 1 220 ? -5.279 -5.987 -1.916 1.00 98.38 220 ILE A CA 1
ATOM 1735 C C . ILE A 1 220 ? -6.189 -5.168 -1.009 1.00 98.38 220 ILE A C 1
ATOM 1737 O O . ILE A 1 220 ? -5.845 -4.047 -0.622 1.00 98.38 220 ILE A O 1
ATOM 1741 N N . VAL A 1 221 ? -7.333 -5.745 -0.652 1.00 98.56 221 VAL A N 1
ATOM 1742 C CA . VAL A 1 221 ? -8.179 -5.221 0.420 1.00 98.56 221 VAL A CA 1
ATOM 1743 C C . VAL A 1 221 ? -8.435 -6.324 1.427 1.00 98.56 221 VAL A C 1
ATOM 1745 O O . VAL A 1 221 ? -8.913 -7.400 1.062 1.00 98.56 221 VAL A O 1
ATOM 1748 N N . PHE A 1 222 ? -8.122 -6.067 2.691 1.00 98.56 222 PHE A N 1
ATOM 1749 C CA . PHE A 1 222 ? -8.323 -7.020 3.773 1.00 98.56 222 PHE A CA 1
ATOM 1750 C C . PHE A 1 222 ? -8.810 -6.334 5.042 1.00 98.56 222 PHE A C 1
ATOM 1752 O O . PHE A 1 222 ? -8.760 -5.114 5.172 1.00 98.56 222 PHE A O 1
ATOM 1759 N N . ARG A 1 223 ? -9.288 -7.129 5.994 1.00 98.38 223 ARG A N 1
ATOM 1760 C CA . ARG A 1 223 ? -9.632 -6.668 7.338 1.00 98.38 223 ARG A CA 1
ATOM 1761 C C . ARG A 1 223 ? -8.870 -7.474 8.371 1.00 98.38 223 ARG A C 1
ATOM 1763 O O . ARG A 1 223 ? -8.696 -8.679 8.200 1.00 98.38 223 ARG A O 1
ATOM 1770 N N . SER A 1 224 ? -8.439 -6.814 9.435 1.00 97.31 224 SER A N 1
ATOM 1771 C CA . SER A 1 224 ? -7.718 -7.444 10.541 1.00 97.31 224 SER A CA 1
ATOM 1772 C C . SER A 1 224 ? -8.284 -6.975 11.874 1.00 97.31 224 SER A C 1
ATOM 1774 O O . SER A 1 224 ? -8.773 -5.847 11.972 1.00 97.31 224 SER A O 1
ATOM 1776 N N . ARG A 1 225 ? -8.201 -7.842 12.886 1.00 96.38 225 ARG A N 1
ATOM 1777 C CA . ARG A 1 225 ? -8.442 -7.490 14.291 1.00 96.38 225 ARG A CA 1
ATOM 1778 C C . ARG A 1 225 ? -7.120 -7.316 15.019 1.00 96.38 225 ARG A C 1
ATOM 1780 O O . ARG A 1 225 ? -6.138 -7.955 14.652 1.00 96.38 225 ARG A O 1
ATOM 1787 N N . PHE A 1 226 ? -7.138 -6.484 16.051 1.00 95.56 226 PHE A N 1
ATOM 1788 C CA . PHE A 1 226 ? -6.017 -6.234 16.952 1.00 95.56 226 PHE A CA 1
ATOM 1789 C C . PHE A 1 226 ? -6.498 -6.495 18.383 1.00 95.56 226 PHE A C 1
ATOM 1791 O O . PHE A 1 226 ? -6.854 -5.566 19.097 1.00 95.56 226 PHE A O 1
ATOM 1798 N N . GLU A 1 227 ? -6.625 -7.768 18.761 1.00 92.38 227 GLU A N 1
ATOM 1799 C CA . GLU A 1 227 ? -7.434 -8.182 19.921 1.00 92.38 227 GLU A CA 1
ATOM 1800 C C . GLU A 1 227 ? -6.722 -7.976 21.269 1.00 92.38 227 GLU A C 1
ATOM 1802 O O . GLU A 1 227 ? -7.305 -7.394 22.181 1.00 92.38 227 GLU A O 1
ATOM 1807 N N . ASP A 1 228 ? -5.477 -8.442 21.415 1.00 91.25 228 ASP A N 1
ATOM 1808 C CA . ASP A 1 228 ? -4.882 -8.681 22.741 1.00 91.25 228 ASP A CA 1
ATOM 1809 C C . ASP A 1 228 ? -3.395 -8.309 22.890 1.00 91.25 228 ASP A C 1
ATOM 1811 O O . ASP A 1 228 ? -2.837 -8.423 23.985 1.00 91.25 228 ASP A O 1
ATOM 1815 N N . TYR A 1 229 ? -2.745 -7.827 21.829 1.00 93.06 229 TYR A N 1
ATOM 1816 C CA . TYR A 1 229 ? -1.334 -7.448 21.860 1.00 93.06 229 TYR A CA 1
ATOM 1817 C C . TYR A 1 229 ? -1.148 -5.933 21.771 1.00 93.06 229 TYR A C 1
ATOM 1819 O O . TYR A 1 229 ? -1.332 -5.349 20.706 1.00 93.06 229 TYR A O 1
ATOM 1827 N N . THR A 1 230 ? -0.717 -5.306 22.868 1.00 93.69 230 THR A N 1
ATOM 1828 C CA . THR A 1 230 ? -0.211 -3.923 22.878 1.00 93.69 230 THR A CA 1
ATOM 1829 C C . THR A 1 230 ? 1.300 -3.944 22.670 1.00 93.69 230 THR A C 1
ATOM 1831 O O . THR A 1 230 ? 2.021 -4.591 23.431 1.00 93.69 230 THR A O 1
ATOM 1834 N N . GLY A 1 231 ? 1.795 -3.218 21.670 1.00 90.50 231 GLY A N 1
ATOM 1835 C CA . GLY A 1 231 ? 3.218 -3.185 21.344 1.00 90.50 231 GLY A CA 1
ATOM 1836 C C . GLY A 1 231 ? 3.504 -3.098 19.851 1.00 90.50 231 GLY A C 1
ATOM 1837 O O . GLY A 1 231 ? 2.605 -2.937 19.024 1.00 90.50 231 GLY A O 1
ATOM 1838 N N . GLN A 1 232 ? 4.788 -3.196 19.517 1.00 89.38 232 GLN A N 1
ATOM 1839 C CA . GLN A 1 232 ? 5.286 -3.063 18.152 1.00 89.38 232 GLN A CA 1
ATOM 1840 C C . GLN A 1 232 ? 5.366 -4.417 17.455 1.00 89.38 232 GLN A C 1
ATOM 1842 O O . GLN A 1 232 ? 5.806 -5.408 18.034 1.00 89.38 232 GLN A O 1
ATOM 1847 N N . TRP A 1 233 ? 4.987 -4.439 16.186 1.00 89.56 233 TRP A N 1
ATOM 1848 C CA . TRP A 1 233 ? 5.167 -5.574 15.289 1.00 89.56 233 TRP A CA 1
ATOM 1849 C C . TRP A 1 233 ? 5.473 -5.060 13.881 1.00 89.56 233 TRP A C 1
ATOM 1851 O O . TRP A 1 233 ? 5.547 -3.849 13.652 1.00 89.56 233 TRP A O 1
ATOM 1861 N N . ILE A 1 234 ? 5.728 -5.974 12.948 1.00 89.50 234 ILE A N 1
ATOM 1862 C CA . ILE A 1 234 ? 6.133 -5.619 11.590 1.00 89.50 234 ILE A CA 1
ATOM 1863 C C . ILE A 1 234 ? 5.193 -6.206 10.544 1.00 89.50 234 ILE A C 1
ATOM 1865 O O . ILE A 1 234 ? 4.667 -7.310 10.674 1.00 89.50 234 ILE A O 1
ATOM 1869 N N . ASN A 1 235 ? 5.032 -5.459 9.465 1.00 92.62 235 ASN A N 1
ATOM 1870 C CA . ASN A 1 235 ? 4.635 -6.001 8.174 1.00 92.62 235 ASN A CA 1
ATOM 1871 C C . ASN A 1 235 ? 5.727 -5.705 7.151 1.00 92.62 235 ASN A C 1
ATOM 1873 O O . ASN A 1 235 ? 6.421 -4.689 7.257 1.00 92.62 235 ASN A O 1
ATOM 1877 N N . HIS A 1 236 ? 5.907 -6.598 6.187 1.00 91.69 236 HIS A N 1
ATOM 1878 C CA . HIS A 1 236 ? 6.984 -6.490 5.212 1.00 91.69 236 HIS A CA 1
ATOM 1879 C C . HIS A 1 236 ? 6.652 -7.208 3.909 1.00 91.69 236 HIS A C 1
ATOM 1881 O O . HIS A 1 236 ? 5.655 -7.923 3.793 1.00 91.69 236 HIS A O 1
ATOM 1887 N N . CYS A 1 237 ? 7.481 -6.970 2.899 1.00 91.81 237 CYS A N 1
ATOM 1888 C CA . CYS A 1 237 ? 7.523 -7.818 1.724 1.00 91.81 237 CYS A CA 1
ATOM 1889 C C . CYS A 1 237 ? 8.188 -9.151 2.080 1.00 91.81 237 CYS A C 1
ATOM 1891 O O . CYS A 1 237 ? 9.266 -9.170 2.660 1.00 91.81 237 CYS A O 1
ATOM 1893 N N . HIS A 1 238 ? 7.577 -10.268 1.700 1.00 93.38 238 HIS A N 1
ATOM 1894 C CA . HIS A 1 238 ? 8.113 -11.608 1.941 1.00 93.38 238 HIS A CA 1
ATOM 1895 C C . HIS A 1 238 ? 9.100 -12.069 0.842 1.00 93.38 238 HIS A C 1
ATOM 1897 O O . HIS A 1 238 ? 9.544 -13.219 0.810 1.00 93.38 238 HIS A O 1
ATOM 1903 N N . ILE A 1 239 ? 9.479 -11.176 -0.077 1.00 88.12 239 ILE A N 1
ATOM 1904 C CA . ILE A 1 239 ? 10.713 -11.338 -0.849 1.00 88.12 239 ILE A CA 1
ATOM 1905 C C . ILE A 1 239 ? 11.838 -10.886 0.081 1.00 88.12 239 ILE A C 1
ATOM 1907 O O . ILE A 1 239 ? 11.982 -9.694 0.324 1.00 88.12 239 ILE A O 1
ATOM 1911 N N . LEU A 1 240 ? 12.615 -11.832 0.612 1.00 83.56 240 LEU A N 1
ATOM 1912 C CA . LEU A 1 240 ? 13.599 -11.560 1.673 1.00 83.56 240 LEU A CA 1
ATOM 1913 C C . LEU A 1 240 ? 14.628 -10.497 1.274 1.00 83.56 240 LEU A C 1
ATOM 1915 O O . LEU A 1 240 ? 14.963 -9.626 2.064 1.00 83.56 240 LEU A O 1
ATOM 1919 N N . SER A 1 241 ? 15.063 -10.492 0.012 1.00 78.31 241 SER A N 1
ATOM 1920 C CA . SER A 1 241 ? 15.940 -9.427 -0.476 1.00 78.31 241 SER A CA 1
ATOM 1921 C C . SER A 1 241 ? 15.264 -8.055 -0.456 1.00 78.31 241 SER A C 1
ATOM 1923 O O . SER A 1 241 ? 15.956 -7.055 -0.325 1.00 78.31 241 SER A O 1
ATOM 1925 N N . HIS A 1 242 ? 13.937 -7.965 -0.580 1.00 83.44 242 HIS A N 1
ATOM 1926 C CA . HIS A 1 242 ? 13.225 -6.697 -0.446 1.00 83.44 242 HIS A CA 1
ATOM 1927 C C . HIS A 1 242 ? 13.087 -6.263 1.014 1.00 83.44 242 HIS A C 1
ATOM 1929 O O . HIS A 1 242 ? 13.282 -5.086 1.317 1.00 83.44 242 HIS A O 1
ATOM 1935 N N . GLU A 1 243 ? 12.802 -7.208 1.910 1.00 80.81 243 GLU A N 1
ATOM 1936 C CA . GLU A 1 243 ? 12.795 -7.000 3.361 1.00 80.81 243 GLU A CA 1
ATOM 1937 C C . GLU A 1 243 ? 14.139 -6.454 3.858 1.00 80.81 243 GLU A C 1
ATOM 1939 O O . GLU A 1 243 ? 14.171 -5.381 4.463 1.00 80.81 243 GLU A O 1
ATOM 1944 N N . ASP A 1 244 ? 15.244 -7.127 3.514 1.00 72.56 244 ASP A N 1
ATOM 1945 C CA . ASP A 1 244 ? 16.609 -6.745 3.905 1.00 72.56 244 ASP A CA 1
ATOM 1946 C C . ASP A 1 244 ? 16.993 -5.346 3.393 1.00 72.56 244 ASP A C 1
ATOM 1948 O O . ASP A 1 244 ? 17.756 -4.620 4.030 1.00 72.56 244 ASP A O 1
ATOM 1952 N N . ASN A 1 245 ? 16.430 -4.938 2.251 1.00 72.81 245 ASN A N 1
ATOM 1953 C CA . ASN A 1 245 ? 16.623 -3.612 1.659 1.00 72.81 245 ASN A CA 1
ATOM 1954 C C . ASN A 1 245 ? 15.598 -2.568 2.144 1.00 72.81 245 ASN A C 1
ATOM 1956 O O . ASN A 1 245 ? 15.566 -1.438 1.652 1.00 72.81 245 ASN A O 1
ATOM 1960 N N . GLY A 1 246 ? 14.792 -2.903 3.154 1.00 74.06 246 GLY A N 1
ATOM 1961 C CA . GLY A 1 246 ? 13.971 -1.948 3.889 1.00 74.06 246 GLY A CA 1
ATOM 1962 C C . GLY A 1 246 ? 12.492 -1.920 3.526 1.00 74.06 246 GLY A C 1
ATOM 1963 O O . GLY A 1 246 ? 11.790 -1.069 4.071 1.00 74.06 246 GLY A O 1
ATOM 1964 N N . MET A 1 247 ? 11.990 -2.841 2.690 1.00 84.38 247 MET A N 1
ATOM 1965 C CA . MET A 1 247 ? 10.557 -2.981 2.378 1.00 84.38 247 MET A CA 1
ATOM 1966 C C . MET A 1 247 ? 9.774 -3.594 3.553 1.00 84.38 247 MET A C 1
ATOM 1968 O O . MET A 1 247 ? 9.105 -4.622 3.443 1.00 84.38 247 MET A O 1
ATOM 1972 N N . MET A 1 248 ? 9.905 -2.952 4.706 1.00 83.56 248 MET A N 1
ATOM 1973 C CA . MET A 1 248 ? 9.390 -3.335 6.003 1.00 83.56 248 MET A CA 1
ATOM 1974 C C . MET A 1 248 ? 8.921 -2.075 6.718 1.00 83.56 248 MET A C 1
ATOM 1976 O O . MET A 1 248 ? 9.511 -1.001 6.605 1.00 83.56 248 MET A O 1
ATOM 1980 N N . GLN A 1 249 ? 7.848 -2.216 7.476 1.00 86.69 249 GLN A N 1
ATOM 1981 C CA . GLN A 1 249 ? 7.273 -1.137 8.250 1.00 86.69 249 GLN A CA 1
ATOM 1982 C C . GLN A 1 249 ? 6.952 -1.655 9.643 1.00 86.69 249 GLN A C 1
ATOM 1984 O O . GLN A 1 249 ? 6.264 -2.663 9.815 1.00 86.69 249 GLN A O 1
ATOM 1989 N N . MET A 1 250 ? 7.479 -0.927 10.624 1.00 86.31 250 MET A N 1
ATOM 1990 C CA . MET A 1 250 ? 7.050 -1.023 12.007 1.00 86.31 250 MET A CA 1
ATOM 1991 C C . MET A 1 250 ? 5.649 -0.440 12.130 1.00 86.31 250 MET A C 1
ATOM 1993 O O . MET A 1 250 ? 5.347 0.605 11.549 1.00 86.31 250 MET A O 1
ATOM 1997 N N . VAL A 1 251 ? 4.827 -1.104 12.925 1.00 90.56 251 VAL A N 1
ATOM 1998 C CA . VAL A 1 251 ? 3.510 -0.634 13.329 1.00 90.56 251 VAL A CA 1
ATOM 1999 C C . VAL A 1 251 ? 3.321 -0.910 14.818 1.00 90.56 251 VAL A C 1
ATOM 2001 O O . VAL A 1 251 ? 4.005 -1.756 15.396 1.00 90.56 251 VAL A O 1
ATOM 2004 N N . GLU A 1 252 ? 2.406 -0.192 15.455 1.00 92.50 252 GLU A N 1
ATOM 2005 C CA . GLU A 1 252 ? 2.210 -0.259 16.900 1.00 92.50 252 GLU A CA 1
ATOM 2006 C C . GLU A 1 252 ? 0.724 -0.404 17.242 1.00 92.50 252 GLU A C 1
ATOM 2008 O O . GLU A 1 252 ? -0.119 0.373 16.804 1.00 92.50 252 GLU A O 1
ATOM 2013 N N . CYS A 1 253 ? 0.382 -1.406 18.044 1.00 95.06 253 CYS A N 1
ATOM 2014 C CA . CYS A 1 253 ? -0.935 -1.491 18.660 1.00 95.06 253 CYS A CA 1
ATOM 2015 C C . CYS A 1 253 ? -0.905 -0.758 20.008 1.00 95.06 253 CYS A C 1
ATOM 2017 O O . CYS A 1 253 ? -0.038 -1.032 20.843 1.00 95.06 253 CYS A O 1
ATOM 2019 N N . VAL A 1 254 ? -1.835 0.177 20.207 1.00 95.19 254 VAL A N 1
ATOM 2020 C CA . VAL A 1 254 ? -1.931 1.052 21.383 1.00 95.19 254 VAL A CA 1
ATOM 2021 C C . VAL A 1 254 ? -3.281 0.891 22.076 1.00 95.19 254 VAL A C 1
ATOM 2023 O O . VAL A 1 254 ? -4.298 0.653 21.437 1.00 95.19 254 VAL A O 1
ATOM 2026 N N . ASP A 1 255 ? -3.310 1.077 23.391 1.00 95.62 255 ASP A N 1
ATOM 2027 C CA . ASP A 1 255 ? -4.526 1.037 24.216 1.00 95.62 255 ASP A CA 1
ATOM 2028 C C . ASP A 1 255 ? -5.190 2.416 24.399 1.00 95.62 255 ASP A C 1
ATOM 2030 O O . ASP A 1 255 ? -6.317 2.516 24.889 1.00 95.62 255 ASP A O 1
ATOM 2034 N N . ASP A 1 256 ? -4.505 3.490 23.996 1.00 94.38 256 ASP A N 1
ATOM 2035 C CA . ASP A 1 256 ? -4.991 4.863 24.082 1.00 94.38 256 ASP A CA 1
ATOM 2036 C C . ASP A 1 256 ? -5.531 5.354 22.726 1.00 94.38 256 ASP A C 1
ATOM 2038 O O . ASP A 1 256 ? -4.742 5.632 21.815 1.00 94.38 256 ASP A O 1
ATOM 2042 N N . PRO A 1 257 ? -6.858 5.564 22.595 1.00 94.25 257 PRO A N 1
ATOM 2043 C CA . PRO A 1 257 ? -7.460 6.136 21.397 1.00 94.25 257 PRO A CA 1
ATOM 2044 C C . PRO A 1 257 ? -6.856 7.467 20.954 1.00 94.25 257 PRO A C 1
ATOM 2046 O O . PRO A 1 257 ? -6.917 7.776 19.775 1.00 94.25 257 PRO A O 1
ATOM 2049 N N . ALA A 1 258 ? -6.270 8.269 21.848 1.00 92.69 258 ALA A N 1
ATOM 2050 C CA . ALA A 1 258 ? -5.670 9.546 21.456 1.00 92.69 258 ALA A CA 1
ATOM 2051 C C . ALA A 1 258 ? -4.399 9.388 20.595 1.00 92.69 258 ALA A C 1
ATOM 2053 O O . ALA A 1 258 ? -3.946 10.362 19.997 1.00 92.69 258 ALA A O 1
ATOM 2054 N N . LYS A 1 259 ? -3.816 8.182 20.532 1.00 92.81 259 LYS A N 1
ATOM 2055 C CA . LYS A 1 259 ? -2.577 7.897 19.793 1.00 92.81 259 LYS A CA 1
ATOM 2056 C C . LYS A 1 259 ? -2.807 7.270 18.416 1.00 92.81 259 LYS A C 1
ATOM 2058 O O . LYS A 1 259 ? -1.860 7.158 17.645 1.00 92.81 259 LYS A O 1
ATOM 2063 N N . VAL A 1 260 ? -4.021 6.820 18.111 1.00 94.25 260 VAL A N 1
ATOM 2064 C CA . VAL A 1 260 ? -4.326 6.096 16.866 1.00 94.25 260 VAL A CA 1
ATOM 2065 C C . VAL A 1 260 ? -4.309 7.040 15.664 1.00 94.25 260 VAL A C 1
ATOM 2067 O O . VAL A 1 260 ? -4.582 8.232 15.797 1.00 94.25 260 VAL A O 1
ATOM 2070 N N . ASN A 1 261 ? -4.016 6.512 14.475 1.00 93.25 261 ASN A N 1
ATOM 2071 C CA . ASN A 1 261 ? -3.929 7.322 13.253 1.00 93.25 261 ASN A CA 1
ATOM 2072 C C . ASN A 1 261 ? -4.553 6.663 12.013 1.00 93.25 261 ASN A C 1
ATOM 2074 O O . ASN A 1 261 ? -4.084 6.858 10.892 1.00 93.25 261 ASN A O 1
ATOM 2078 N N . TYR A 1 262 ? -5.624 5.888 12.195 1.00 94.81 262 TYR A N 1
ATOM 2079 C CA . TYR A 1 262 ? -6.422 5.408 11.066 1.00 94.81 262 TYR A CA 1
ATOM 2080 C C . TYR A 1 262 ? -7.111 6.568 10.323 1.00 94.81 262 TYR A C 1
ATOM 2082 O O . TYR A 1 262 ? -7.322 7.662 10.854 1.00 94.81 262 TYR A O 1
ATOM 2090 N N . ARG A 1 263 ? -7.540 6.312 9.085 1.00 94.06 263 ARG A N 1
ATOM 2091 C CA . ARG A 1 263 ? -8.345 7.231 8.274 1.00 94.06 263 ARG A CA 1
ATOM 2092 C C . ARG A 1 263 ? -9.830 6.858 8.373 1.00 94.06 263 ARG A C 1
ATOM 2094 O O . ARG A 1 263 ? -10.196 5.742 7.995 1.00 94.06 263 ARG A O 1
ATOM 2101 N N . PRO A 1 264 ? -10.709 7.734 8.895 1.00 94.94 264 PRO A N 1
ATOM 2102 C CA . PRO A 1 264 ? -12.127 7.421 9.015 1.00 94.94 264 PRO A CA 1
ATOM 2103 C C . PRO A 1 264 ? -12.841 7.502 7.663 1.00 94.94 264 PRO A C 1
ATOM 2105 O O . PRO A 1 264 ? -12.612 8.427 6.882 1.00 94.94 264 PRO A O 1
ATOM 2108 N N . ARG A 1 265 ? -13.768 6.574 7.402 1.00 95.38 265 ARG A N 1
ATOM 2109 C CA . ARG A 1 265 ? -14.623 6.599 6.202 1.00 95.38 265 ARG A CA 1
ATOM 2110 C C . ARG A 1 265 ? -16.085 6.318 6.509 1.00 95.38 265 ARG A C 1
ATOM 2112 O O . ARG A 1 265 ? -16.413 5.510 7.370 1.00 95.38 265 ARG A O 1
ATOM 2119 N N . GLU A 1 266 ? -16.986 6.935 5.751 1.00 95.31 266 GLU A N 1
ATOM 2120 C CA . GLU A 1 266 ? -18.427 6.660 5.870 1.00 95.31 266 GLU A CA 1
ATOM 2121 C C . GLU A 1 266 ? -18.826 5.309 5.257 1.00 95.31 266 GLU A C 1
ATOM 2123 O O . GLU A 1 266 ? -19.831 4.718 5.656 1.00 95.31 266 GLU A O 1
ATOM 2128 N N . ARG A 1 267 ? -18.029 4.806 4.309 1.00 95.31 267 ARG A N 1
ATOM 2129 C CA . ARG A 1 267 ? -18.224 3.534 3.610 1.00 95.31 267 ARG A CA 1
ATOM 2130 C C . ARG A 1 267 ? -16.874 2.884 3.307 1.00 95.31 267 ARG A C 1
ATOM 2132 O O . ARG A 1 267 ? -15.891 3.583 3.071 1.00 95.31 267 ARG A O 1
ATOM 2139 N N . VAL A 1 268 ? -16.879 1.556 3.291 1.00 97.44 268 VAL A N 1
ATOM 2140 C CA . VAL A 1 268 ? -15.749 0.674 2.977 1.00 97.44 268 VAL A CA 1
ATOM 2141 C C . VAL A 1 268 ? -16.079 -0.221 1.781 1.00 97.44 268 VAL A C 1
ATOM 2143 O O . VAL A 1 268 ? -17.212 -0.212 1.285 1.00 97.44 268 VAL A O 1
ATOM 2146 N N . SER A 1 269 ? -15.086 -0.947 1.279 1.00 96.50 269 SER A N 1
ATOM 2147 C CA . SER A 1 269 ? -15.269 -1.855 0.145 1.00 96.50 269 SER A CA 1
ATOM 2148 C C . SER A 1 269 ? -15.893 -3.191 0.563 1.00 96.50 269 SER A C 1
ATOM 2150 O O . SER A 1 269 ? -15.919 -3.553 1.739 1.00 96.50 269 SER A O 1
ATOM 2152 N N . THR A 1 270 ? -16.388 -3.949 -0.418 1.00 96.06 270 THR A N 1
ATOM 2153 C CA . THR A 1 270 ? -16.784 -5.352 -0.236 1.00 96.06 270 THR A CA 1
ATOM 2154 C C . THR A 1 270 ? -16.218 -6.216 -1.359 1.00 96.06 270 THR A C 1
ATOM 2156 O O . THR A 1 270 ? -15.854 -5.721 -2.430 1.00 96.06 270 THR A O 1
ATOM 2159 N N . ALA A 1 271 ? -16.171 -7.531 -1.136 1.00 95.44 271 ALA A N 1
ATOM 2160 C CA . ALA A 1 271 ? -15.693 -8.499 -2.126 1.00 95.44 271 ALA A CA 1
ATOM 2161 C C . ALA A 1 271 ? -16.485 -8.459 -3.450 1.00 95.44 271 ALA A C 1
ATOM 2163 O O . ALA A 1 271 ? -15.925 -8.721 -4.510 1.00 95.44 271 ALA A O 1
ATOM 2164 N N . ALA A 1 272 ? -17.764 -8.066 -3.397 1.00 95.56 272 ALA A N 1
ATOM 2165 C CA . ALA A 1 272 ? -18.667 -8.039 -4.548 1.00 95.56 272 ALA A CA 1
ATOM 2166 C C . ALA A 1 272 ? -18.573 -6.769 -5.413 1.00 95.56 272 ALA A C 1
ATOM 2168 O O . ALA A 1 272 ? -19.110 -6.758 -6.517 1.00 95.56 272 ALA A O 1
ATOM 2169 N N . MET A 1 273 ? -17.938 -5.694 -4.932 1.00 97.50 273 MET A N 1
ATOM 2170 C CA . MET A 1 273 ? -17.820 -4.456 -5.713 1.00 97.50 273 MET A CA 1
ATOM 2171 C C . MET A 1 273 ? -16.941 -4.661 -6.957 1.00 97.50 273 MET A C 1
ATOM 2173 O O . MET A 1 273 ? -15.990 -5.442 -6.961 1.00 97.50 273 MET A O 1
ATOM 2177 N N . SER A 1 274 ? -17.220 -3.936 -8.028 1.00 96.94 274 SER A N 1
ATOM 2178 C CA . SER A 1 274 ? -16.320 -3.813 -9.177 1.00 96.94 274 SER A CA 1
ATOM 2179 C C . SER A 1 274 ? -15.099 -2.944 -8.841 1.00 96.94 274 SER A C 1
ATOM 2181 O O . SER A 1 274 ? -15.125 -2.166 -7.886 1.00 96.94 274 SER A O 1
ATOM 2183 N N . GLY A 1 275 ? -14.026 -3.038 -9.635 1.00 95.69 275 GLY A N 1
ATOM 2184 C CA . GLY A 1 275 ? -12.861 -2.153 -9.496 1.00 95.69 275 GLY A CA 1
ATOM 2185 C C . GLY A 1 275 ? -13.226 -0.667 -9.457 1.00 95.69 275 GLY A C 1
ATOM 2186 O O . GLY A 1 275 ? -12.853 -0.007 -8.491 1.00 95.69 275 GLY A O 1
ATOM 2187 N N . PRO A 1 276 ? -14.025 -0.150 -10.414 1.00 97.31 276 PRO A N 1
ATOM 2188 C CA . PRO A 1 276 ? -14.466 1.246 -10.408 1.00 97.31 276 PRO A CA 1
ATOM 2189 C C . PRO A 1 276 ? -15.258 1.659 -9.158 1.00 97.31 276 PRO A C 1
ATOM 2191 O O . PRO A 1 276 ? -15.115 2.783 -8.679 1.00 97.31 276 PRO A O 1
ATOM 2194 N N . GLU A 1 277 ? -16.081 0.770 -8.594 1.00 97.81 277 GLU A N 1
ATOM 2195 C CA . GLU A 1 277 ? -16.803 1.052 -7.345 1.00 97.81 277 GLU A CA 1
ATOM 2196 C C . GLU A 1 277 ? -15.861 1.150 -6.144 1.00 97.81 277 GLU A C 1
ATOM 2198 O O . GLU A 1 277 ? -16.063 1.997 -5.273 1.00 97.81 277 GLU A O 1
ATOM 2203 N N . VAL A 1 278 ? -14.822 0.312 -6.100 1.00 97.62 278 VAL A N 1
ATOM 2204 C CA . VAL A 1 278 ? -13.793 0.395 -5.061 1.00 97.62 278 VAL A CA 1
ATOM 2205 C C . VAL A 1 278 ? -12.870 1.596 -5.297 1.00 97.62 278 VAL A C 1
ATOM 2207 O O . VAL A 1 278 ? -12.504 2.252 -4.329 1.00 97.62 278 VAL A O 1
ATOM 2210 N N . ASP A 1 279 ? -12.581 1.977 -6.544 1.00 96.75 279 ASP A N 1
ATOM 2211 C CA . ASP A 1 279 ? -11.825 3.195 -6.884 1.00 96.75 279 ASP A CA 1
ATOM 2212 C C . ASP A 1 279 ? -12.565 4.470 -6.467 1.00 96.75 279 ASP A C 1
ATOM 2214 O O . ASP A 1 279 ? -11.963 5.442 -6.005 1.00 96.75 279 ASP A O 1
ATOM 2218 N N . ALA A 1 280 ? -13.897 4.438 -6.517 1.00 96.31 280 ALA A N 1
ATOM 2219 C CA . ALA A 1 280 ? -14.747 5.473 -5.947 1.00 96.31 280 ALA A CA 1
ATOM 2220 C C . ALA A 1 280 ? -14.724 5.505 -4.406 1.00 96.31 280 ALA A C 1
ATOM 2222 O O . ALA A 1 280 ? -15.379 6.363 -3.817 1.00 96.31 280 ALA A O 1
ATOM 2223 N N . ILE A 1 281 ? -13.997 4.614 -3.726 1.00 96.56 281 ILE A N 1
ATOM 2224 C CA . ILE A 1 281 ? -13.724 4.670 -2.281 1.00 96.56 281 ILE A CA 1
ATOM 2225 C C . ILE A 1 281 ? -12.242 4.969 -2.039 1.00 96.56 281 ILE A C 1
ATOM 2227 O O . ILE A 1 281 ? -11.920 5.885 -1.277 1.00 96.56 281 ILE A O 1
ATOM 2231 N N . TYR A 1 282 ? -11.371 4.239 -2.726 1.00 96.56 282 TYR A N 1
ATOM 2232 C CA . TYR A 1 282 ? -9.922 4.294 -2.640 1.00 96.56 282 TYR A CA 1
ATOM 2233 C C . TYR A 1 282 ? -9.370 4.553 -4.050 1.00 96.56 282 TYR A C 1
ATOM 2235 O O . TYR A 1 282 ? -9.212 3.607 -4.819 1.00 96.56 282 TYR A O 1
ATOM 2243 N N . PRO A 1 283 ? -9.120 5.817 -4.431 1.00 95.25 283 PRO A N 1
ATOM 2244 C CA . PRO A 1 283 ? -8.664 6.136 -5.778 1.00 95.25 283 PRO A CA 1
ATOM 2245 C C . PRO A 1 283 ? -7.373 5.402 -6.133 1.00 95.25 283 PRO A C 1
ATOM 2247 O O . PRO A 1 283 ? -6.465 5.293 -5.309 1.00 95.25 283 PRO A O 1
ATOM 2250 N N . ARG A 1 284 ? -7.289 4.926 -7.375 1.00 91.88 284 ARG A N 1
ATOM 2251 C CA . ARG A 1 284 ? -6.069 4.344 -7.930 1.00 91.88 284 ARG A CA 1
ATOM 2252 C C . ARG A 1 284 ? -5.015 5.448 -8.129 1.00 91.88 284 ARG A C 1
ATOM 2254 O O . ARG A 1 284 ? -5.367 6.511 -8.646 1.00 91.88 284 ARG A O 1
ATOM 2261 N N . PRO A 1 285 ? -3.741 5.224 -7.760 1.00 91.06 285 PRO A N 1
ATOM 2262 C CA . PRO A 1 285 ? -2.683 6.199 -8.007 1.00 91.06 285 PRO A CA 1
ATOM 2263 C C . PRO A 1 285 ? -2.453 6.417 -9.505 1.00 91.06 285 PRO A C 1
ATOM 2265 O O . PRO A 1 285 ? -2.573 5.489 -10.311 1.00 91.06 285 PRO A O 1
ATOM 2268 N N . SER A 1 286 ? -2.093 7.648 -9.875 1.00 88.25 286 SER A N 1
ATOM 2269 C CA . SER A 1 286 ? -1.674 7.957 -11.242 1.00 88.25 286 SER A CA 1
ATOM 2270 C C . SER A 1 286 ? -0.368 7.233 -11.581 1.00 88.25 286 SER A C 1
ATOM 2272 O O . SER A 1 286 ? 0.400 6.831 -10.703 1.00 88.25 286 SER A O 1
ATOM 2274 N N . LEU A 1 287 ? -0.108 7.065 -12.877 1.00 84.25 287 LEU A N 1
ATOM 2275 C CA . LEU A 1 287 ? 1.135 6.469 -13.363 1.00 84.25 287 LEU A CA 1
ATOM 2276 C C . LEU A 1 287 ? 2.362 7.278 -12.921 1.00 84.25 287 LEU A C 1
ATOM 2278 O O . LEU A 1 287 ? 3.344 6.702 -12.465 1.00 84.25 287 LEU A O 1
ATOM 2282 N N . GLU A 1 288 ? 2.264 8.603 -12.970 1.00 80.69 288 GLU A N 1
ATOM 2283 C CA . GLU A 1 288 ? 3.290 9.518 -12.471 1.00 80.69 288 GLU A CA 1
ATOM 2284 C C . GLU A 1 288 ? 3.531 9.342 -10.968 1.00 80.69 288 GLU A C 1
ATOM 2286 O O . GLU A 1 288 ? 4.672 9.165 -10.542 1.00 80.69 288 GLU A O 1
ATOM 2291 N N . LEU A 1 289 ? 2.463 9.306 -10.164 1.00 84.69 289 LEU A N 1
ATOM 2292 C CA . LEU A 1 289 ? 2.589 9.138 -8.721 1.00 84.69 289 LEU A CA 1
ATOM 2293 C C . LEU A 1 289 ? 3.239 7.798 -8.379 1.00 84.69 289 LEU A C 1
ATOM 2295 O O . LEU A 1 289 ? 4.173 7.749 -7.585 1.00 84.69 289 LEU A O 1
ATOM 2299 N N . MET A 1 290 ? 2.774 6.710 -8.994 1.00 85.38 290 MET A N 1
ATOM 2300 C CA . MET A 1 290 ? 3.379 5.392 -8.813 1.00 85.38 290 MET A CA 1
ATOM 2301 C C . MET A 1 290 ? 4.865 5.389 -9.195 1.00 85.38 290 MET A C 1
ATOM 2303 O O . MET A 1 290 ? 5.664 4.773 -8.495 1.00 85.38 290 MET A O 1
ATOM 2307 N N . TYR A 1 291 ? 5.238 6.092 -10.268 1.00 78.00 291 TYR A N 1
ATOM 2308 C CA . TYR A 1 291 ? 6.629 6.198 -10.691 1.00 78.00 291 TYR A CA 1
ATOM 2309 C C . TYR A 1 291 ? 7.461 6.931 -9.638 1.00 78.00 291 TYR A C 1
ATOM 2311 O O . TYR A 1 291 ? 8.435 6.374 -9.137 1.00 78.00 291 TYR A O 1
ATOM 2319 N N . ARG A 1 292 ? 7.011 8.118 -9.206 1.00 77.12 292 ARG A N 1
ATOM 2320 C CA . ARG A 1 292 ? 7.665 8.913 -8.156 1.00 77.12 292 ARG A CA 1
ATOM 2321 C C . ARG A 1 292 ? 7.851 8.117 -6.866 1.00 77.12 292 ARG A C 1
ATOM 2323 O O . ARG A 1 292 ? 8.911 8.183 -6.254 1.00 77.12 292 ARG A O 1
ATOM 2330 N N . GLN A 1 293 ? 6.848 7.338 -6.472 1.00 80.12 293 GLN A N 1
ATOM 2331 C CA . GLN A 1 293 ? 6.892 6.481 -5.285 1.00 80.12 293 GLN A CA 1
ATOM 2332 C C . GLN A 1 293 ? 7.939 5.354 -5.391 1.00 80.12 293 GLN A C 1
ATOM 2334 O O . GLN A 1 293 ? 8.503 4.969 -4.373 1.00 80.12 293 GLN A O 1
ATOM 2339 N N . ASN A 1 294 ? 8.251 4.849 -6.593 1.00 74.38 294 ASN A N 1
ATOM 2340 C CA . ASN A 1 294 ? 9.310 3.843 -6.782 1.00 74.38 294 ASN A CA 1
ATOM 2341 C C . ASN A 1 294 ? 10.727 4.432 -6.779 1.00 74.38 294 ASN A C 1
ATOM 2343 O O . ASN A 1 294 ? 11.677 3.703 -6.504 1.00 74.38 294 ASN A O 1
ATOM 2347 N N . ILE A 1 295 ? 10.877 5.716 -7.122 1.00 69.00 295 ILE A N 1
ATOM 2348 C CA . ILE A 1 295 ? 12.190 6.367 -7.283 1.00 69.00 295 ILE A CA 1
ATOM 2349 C C . ILE A 1 295 ? 12.554 7.320 -6.138 1.00 69.00 295 ILE A C 1
ATOM 2351 O O . ILE A 1 295 ? 13.569 8.008 -6.213 1.00 69.00 295 ILE A O 1
ATOM 2355 N N . SER A 1 296 ? 11.723 7.403 -5.097 1.00 70.75 296 SER A N 1
ATOM 2356 C CA . SER A 1 296 ? 11.945 8.279 -3.943 1.00 70.75 296 SER A CA 1
ATOM 2357 C C . SER A 1 296 ? 11.860 7.509 -2.631 1.00 70.75 296 SER A C 1
ATOM 2359 O O . SER A 1 296 ? 11.156 6.504 -2.537 1.00 70.75 296 SER A O 1
ATOM 2361 N N . PHE A 1 297 ? 12.598 7.966 -1.618 1.00 74.06 297 PHE A N 1
ATOM 2362 C CA . PHE A 1 297 ? 12.619 7.331 -0.300 1.00 74.06 297 PHE A CA 1
ATOM 2363 C C . PHE A 1 297 ? 13.146 8.265 0.796 1.00 74.06 297 PHE A C 1
ATOM 2365 O O . PHE A 1 297 ? 14.030 9.082 0.539 1.00 74.06 297 PHE A O 1
ATOM 2372 N N . VAL A 1 298 ? 12.658 8.095 2.029 1.00 72.81 298 VAL A N 1
ATOM 2373 C CA . VAL A 1 298 ? 13.164 8.773 3.234 1.00 72.81 298 VAL A CA 1
ATOM 2374 C C . VAL A 1 298 ? 13.623 7.761 4.296 1.00 72.81 298 VAL A C 1
ATOM 2376 O O . VAL A 1 298 ? 12.814 7.028 4.872 1.00 72.81 298 VAL A O 1
ATOM 2379 N N . ASP A 1 299 ? 14.920 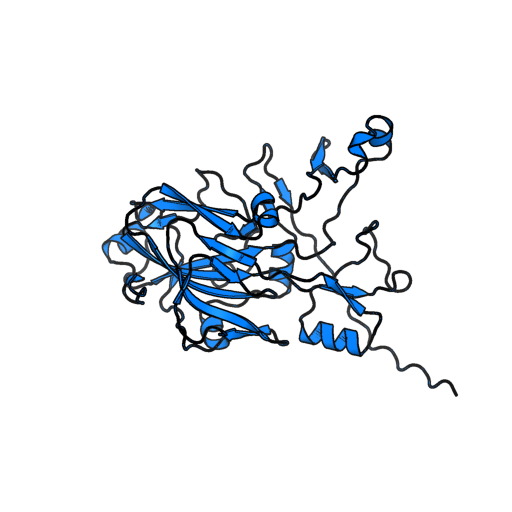7.762 4.623 1.00 68.94 299 ASP A N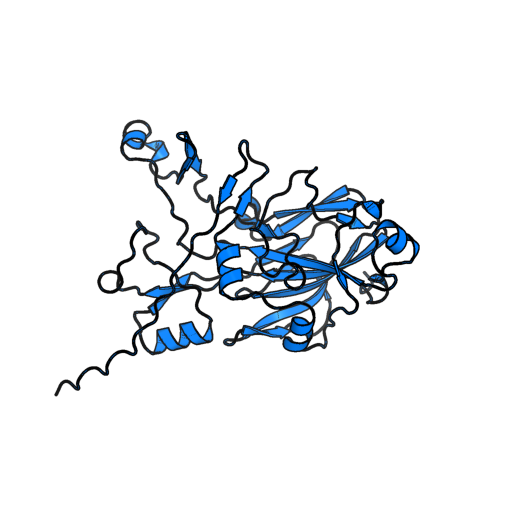 1
ATOM 2380 C CA . ASP A 1 299 ? 15.497 7.029 5.758 1.00 68.94 299 ASP A CA 1
ATOM 2381 C C . ASP A 1 299 ? 15.787 7.967 6.937 1.00 68.94 299 ASP A C 1
ATOM 2383 O O . ASP A 1 299 ? 16.879 8.529 7.062 1.00 68.94 299 ASP A O 1
ATOM 2387 N N . SER A 1 300 ? 14.823 8.120 7.844 1.00 62.84 300 SER A N 1
ATOM 2388 C CA . SER A 1 300 ? 15.020 8.890 9.080 1.00 62.84 300 SER A CA 1
ATOM 2389 C C . SER A 1 300 ? 15.837 8.140 10.141 1.00 62.84 300 SER A C 1
ATOM 2391 O O . SER A 1 300 ? 16.204 8.730 11.155 1.00 62.84 300 SER A O 1
ATOM 2393 N N . SER A 1 301 ? 16.123 6.847 9.937 1.00 55.78 301 SER A N 1
ATOM 2394 C CA . SER A 1 301 ? 16.817 6.003 10.919 1.00 55.78 301 SER A CA 1
ATOM 2395 C C . SER A 1 301 ? 18.345 6.079 10.832 1.00 55.78 301 SER A C 1
ATOM 2397 O O . SER A 1 301 ? 19.039 5.655 11.758 1.00 55.78 301 SER A O 1
ATOM 2399 N N . HIS A 1 302 ? 18.885 6.645 9.751 1.00 52.28 302 HIS A N 1
ATOM 2400 C CA . HIS A 1 302 ? 20.324 6.779 9.556 1.00 52.28 302 HIS A CA 1
ATOM 2401 C C . HIS A 1 302 ? 20.854 8.107 10.124 1.00 52.28 302 HIS A C 1
ATOM 2403 O O . HIS A 1 302 ? 20.185 9.139 10.056 1.00 52.28 302 HIS A O 1
ATOM 2409 N N . LEU A 1 303 ? 22.087 8.089 10.647 1.00 41.97 303 LEU A N 1
ATOM 2410 C CA . LEU A 1 303 ? 22.834 9.269 11.106 1.00 41.97 303 LEU A CA 1
ATOM 2411 C C . LEU A 1 303 ? 22.944 10.310 9.973 1.00 41.97 303 LEU A C 1
ATOM 2413 O O . LEU A 1 303 ? 23.822 10.204 9.124 1.00 41.97 303 LEU A O 1
ATOM 2417 N N . GLY A 1 304 ? 22.029 11.281 9.946 1.00 46.25 304 GLY A N 1
ATOM 2418 C CA . GLY A 1 304 ? 21.981 12.352 8.943 1.00 46.25 304 GLY A CA 1
ATOM 2419 C C . GLY A 1 304 ? 20.622 12.551 8.267 1.00 46.25 304 GLY A C 1
ATOM 2420 O O . GLY A 1 304 ? 20.380 13.651 7.790 1.00 46.25 304 GLY A O 1
ATOM 2421 N N . GLY A 1 305 ? 19.727 11.550 8.293 1.00 52.91 305 GLY A N 1
ATOM 2422 C CA . GLY A 1 305 ? 18.443 11.583 7.581 1.00 52.91 305 GLY A CA 1
ATOM 2423 C C . GLY A 1 305 ? 18.640 11.591 6.062 1.00 52.91 305 GLY A C 1
ATOM 2424 O O . GLY A 1 305 ? 18.934 12.627 5.479 1.00 52.91 305 GLY A O 1
ATOM 2425 N N . TYR A 1 306 ? 18.500 10.438 5.407 1.00 55.78 306 TYR A N 1
ATOM 2426 C CA . TYR A 1 306 ? 18.670 10.371 3.952 1.00 55.78 306 TYR A CA 1
ATOM 2427 C C . TYR A 1 306 ? 17.328 10.620 3.292 1.00 55.78 306 TYR A C 1
ATOM 2429 O O . TYR A 1 306 ? 16.393 9.843 3.473 1.00 55.78 306 TYR A O 1
ATOM 2437 N N . GLU A 1 307 ? 17.252 11.677 2.497 1.00 58.06 307 GLU A N 1
ATOM 2438 C CA . GLU A 1 307 ? 16.154 11.898 1.571 1.00 58.06 307 GLU A CA 1
ATOM 2439 C C . GLU A 1 307 ? 16.675 11.676 0.158 1.00 58.06 307 GLU A C 1
ATOM 2441 O O . GLU A 1 307 ? 17.636 12.311 -0.277 1.00 58.06 307 GLU A O 1
ATOM 2446 N N . PHE A 1 308 ? 16.030 10.766 -0.560 1.00 57.97 308 PHE A N 1
ATOM 2447 C CA . PHE A 1 308 ? 16.208 10.595 -1.990 1.00 57.97 308 PHE A CA 1
ATOM 2448 C C . PHE A 1 308 ? 15.004 11.244 -2.670 1.00 57.97 308 PHE A C 1
ATOM 2450 O O . PHE A 1 308 ? 13.971 10.584 -2.842 1.00 57.97 308 PHE A O 1
ATOM 2457 N N . PRO A 1 309 ? 15.083 12.547 -3.008 1.00 49.97 309 PRO A N 1
ATOM 2458 C CA . PRO A 1 309 ? 14.063 13.168 -3.826 1.00 49.97 309 PRO A CA 1
ATOM 2459 C C . PRO A 1 309 ? 14.164 12.507 -5.199 1.00 49.97 309 PRO A C 1
ATOM 2461 O O . PRO A 1 309 ? 15.205 12.576 -5.851 1.00 49.97 309 PRO A O 1
ATOM 2464 N N . GLY A 1 310 ? 13.113 11.806 -5.622 1.00 48.41 310 GLY A N 1
ATOM 2465 C CA . GLY A 1 310 ? 13.043 11.294 -6.991 1.00 48.41 310 GLY A CA 1
ATOM 2466 C C . GLY A 1 310 ? 13.310 12.414 -8.009 1.00 48.41 310 GLY A C 1
ATOM 2467 O O . GLY A 1 310 ? 13.202 13.597 -7.692 1.00 48.41 310 GLY A O 1
ATOM 2468 N N . PHE A 1 311 ? 13.661 12.064 -9.240 1.00 46.22 311 PHE A N 1
ATOM 2469 C CA . PHE A 1 311 ? 13.944 13.028 -10.305 1.00 46.22 311 PHE A CA 1
ATOM 2470 C C . PHE A 1 311 ? 12.748 13.186 -11.255 1.00 46.22 311 PHE A C 1
ATOM 2472 O O . PHE A 1 311 ? 11.970 12.254 -11.460 1.00 46.22 311 PHE A O 1
ATOM 2479 N N . GLU A 1 312 ? 12.599 14.375 -11.844 1.00 45.88 312 GLU A N 1
ATOM 2480 C CA . GLU A 1 312 ? 11.597 14.627 -12.885 1.00 45.88 312 GLU A CA 1
ATOM 2481 C C . GLU A 1 312 ? 11.970 13.899 -14.187 1.00 45.88 312 GLU A C 1
ATOM 2483 O O . GLU A 1 312 ? 13.140 13.850 -14.585 1.00 45.88 312 GLU A O 1
ATOM 2488 N N . ILE A 1 313 ? 10.970 13.336 -14.876 1.00 47.34 313 ILE A N 1
ATOM 2489 C CA . ILE A 1 313 ? 11.163 12.684 -16.175 1.00 47.34 313 ILE A CA 1
ATOM 2490 C C . ILE A 1 313 ? 10.259 13.289 -17.232 1.00 47.34 313 ILE A C 1
ATOM 2492 O O . ILE A 1 313 ? 9.037 13.198 -17.154 1.00 47.34 313 ILE A O 1
ATOM 2496 N N . ASP A 1 314 ? 10.894 13.765 -18.299 1.00 50.84 314 ASP A N 1
ATOM 2497 C CA . ASP A 1 314 ? 10.237 14.014 -19.573 1.00 50.84 314 ASP A CA 1
ATOM 2498 C C . ASP A 1 314 ? 10.033 12.691 -20.321 1.00 50.84 314 ASP A C 1
ATOM 2500 O O . ASP A 1 314 ? 10.992 12.070 -20.795 1.00 50.84 314 ASP A O 1
ATOM 2504 N N . VAL A 1 315 ? 8.778 12.251 -20.432 1.00 50.38 315 VAL A N 1
ATOM 2505 C CA . VAL A 1 315 ? 8.397 11.106 -21.269 1.00 50.38 315 VAL A CA 1
ATOM 2506 C C . VAL A 1 315 ? 8.462 11.527 -22.746 1.00 50.38 315 VAL A C 1
ATOM 2508 O O . VAL A 1 315 ? 7.741 12.445 -23.144 1.00 50.38 315 VAL A O 1
ATOM 2511 N N . PRO A 1 316 ? 9.271 10.873 -23.600 1.00 46.81 316 PRO A N 1
ATOM 2512 C CA . PRO A 1 316 ? 9.347 11.201 -25.010 1.00 46.81 316 PRO A CA 1
ATOM 2513 C C . PRO A 1 316 ? 8.008 10.945 -25.692 1.00 46.81 316 PRO A C 1
ATOM 2515 O O . PRO A 1 316 ? 7.466 9.829 -25.701 1.00 46.81 316 PRO A O 1
ATOM 2518 N N . VAL A 1 317 ? 7.503 11.996 -26.327 1.00 53.91 317 VAL A N 1
ATOM 2519 C CA . VAL A 1 317 ? 6.427 11.895 -27.303 1.00 53.91 317 VAL A CA 1
ATOM 2520 C C . VAL A 1 317 ? 7.063 11.423 -28.606 1.00 53.91 317 VAL A C 1
ATOM 2522 O O . VAL A 1 317 ? 7.906 12.116 -29.173 1.00 53.91 317 VAL A O 1
ATOM 2525 N N . LEU A 1 318 ? 6.688 10.236 -29.085 1.00 46.03 318 LEU A N 1
ATOM 2526 C CA . LEU A 1 318 ? 7.050 9.837 -30.442 1.00 46.03 318 LEU A CA 1
ATOM 2527 C C . LEU A 1 318 ? 6.277 10.742 -31.405 1.00 46.03 318 LEU A C 1
ATOM 2529 O O . LEU A 1 318 ? 5.046 10.699 -31.447 1.00 46.03 318 LEU A O 1
ATOM 2533 N N . GLU A 1 319 ? 6.984 11.553 -32.193 1.00 50.97 319 GLU A N 1
ATOM 2534 C CA . GLU A 1 319 ? 6.384 12.064 -33.422 1.00 50.97 319 GLU A CA 1
ATOM 2535 C C . GLU A 1 319 ? 5.971 10.848 -34.252 1.00 50.97 319 GLU A C 1
ATOM 2537 O O . GLU A 1 319 ? 6.779 9.936 -34.449 1.00 50.97 319 GLU A O 1
ATOM 2542 N N . ALA A 1 320 ? 4.711 10.809 -34.702 1.00 48.59 320 ALA A N 1
ATOM 2543 C CA . ALA A 1 320 ? 4.223 9.749 -35.574 1.00 48.59 320 ALA A CA 1
ATOM 2544 C C . ALA A 1 320 ? 5.251 9.550 -36.690 1.00 48.59 320 ALA A C 1
ATOM 2546 O O . ALA A 1 320 ? 5.528 10.496 -37.436 1.00 48.59 320 ALA A O 1
ATOM 2547 N N . GLN A 1 321 ? 5.861 8.360 -36.755 1.00 48.81 321 GLN A N 1
ATOM 2548 C CA . GLN A 1 321 ? 6.863 8.060 -37.767 1.00 48.81 321 GLN A CA 1
ATOM 2549 C C . GLN A 1 321 ? 6.250 8.430 -39.118 1.00 48.81 321 GLN A C 1
ATOM 2551 O O . GLN A 1 321 ? 5.267 7.822 -39.549 1.00 48.81 321 GLN A O 1
ATOM 2556 N N . LYS A 1 322 ? 6.783 9.476 -39.765 1.00 39.97 322 LYS A N 1
ATOM 2557 C CA . LYS A 1 322 ? 6.432 9.789 -41.149 1.00 39.97 322 LYS A CA 1
ATOM 2558 C C . LYS A 1 322 ? 6.616 8.487 -41.909 1.00 39.97 322 LYS A C 1
ATOM 2560 O O . LYS A 1 322 ? 7.713 7.928 -41.869 1.00 39.97 322 LYS A O 1
ATOM 2565 N N . ALA A 1 323 ? 5.528 7.999 -42.504 1.00 40.16 323 ALA A N 1
ATOM 2566 C CA . ALA A 1 323 ? 5.504 6.762 -43.266 1.00 40.16 323 ALA A CA 1
ATOM 2567 C C . ALA A 1 323 ? 6.801 6.648 -44.070 1.00 40.16 323 ALA A C 1
ATOM 2569 O O . ALA A 1 323 ? 7.154 7.590 -44.789 1.00 40.16 323 ALA A O 1
ATOM 2570 N N . LYS A 1 324 ? 7.536 5.541 -43.889 1.00 42.25 324 LYS A N 1
ATOM 2571 C CA . LYS A 1 324 ? 8.710 5.245 -44.715 1.00 42.25 324 LYS A CA 1
ATOM 2572 C C . LYS A 1 324 ? 8.288 5.478 -46.170 1.00 42.25 324 LYS A C 1
ATOM 2574 O O . LYS A 1 324 ? 7.282 4.895 -46.577 1.00 42.25 324 LYS A O 1
ATOM 2579 N N . PRO A 1 325 ? 8.964 6.354 -46.935 1.00 41.31 325 PRO A N 1
ATOM 2580 C CA . PRO A 1 325 ? 8.647 6.484 -48.344 1.00 41.31 325 PRO A CA 1
ATOM 2581 C C . PRO A 1 325 ? 8.852 5.107 -48.972 1.00 41.31 325 PRO A C 1
ATOM 2583 O O . PRO A 1 325 ? 9.908 4.505 -48.774 1.00 41.31 325 PRO A O 1
ATOM 2586 N N . ASP A 1 326 ? 7.819 4.605 -49.652 1.00 43.38 326 ASP A N 1
ATOM 2587 C CA . ASP A 1 326 ? 7.851 3.338 -50.382 1.00 43.38 326 ASP A CA 1
ATOM 2588 C C . ASP A 1 326 ? 9.151 3.252 -51.188 1.00 43.38 326 ASP A C 1
ATOM 2590 O O . ASP A 1 326 ? 9.346 3.981 -52.167 1.00 43.38 326 ASP A O 1
ATOM 2594 N N . SER A 1 327 ? 10.053 2.365 -50.771 1.00 42.34 327 SER A N 1
ATOM 2595 C CA . SER A 1 327 ? 11.206 1.994 -51.575 1.00 42.34 327 SER A CA 1
ATOM 2596 C C . SER A 1 327 ? 10.704 1.101 -52.708 1.00 42.34 327 SER A C 1
ATOM 2598 O O . SER A 1 327 ? 10.456 -0.088 -52.500 1.00 42.34 327 SER A O 1
ATOM 2600 N N . ARG A 1 328 ? 10.499 1.707 -53.880 1.00 35.34 328 ARG A N 1
ATOM 2601 C CA . ARG A 1 328 ? 10.468 0.997 -55.164 1.00 35.34 328 ARG A CA 1
ATOM 2602 C C . ARG A 1 328 ? 11.865 0.543 -55.555 1.00 35.34 328 ARG A C 1
ATOM 2604 O O . ARG A 1 328 ? 12.825 1.282 -55.245 1.00 35.34 328 ARG A O 1
#

Sequence (328 aa):
LQPVGEDELLVGGSEAAKTGVKPGSRRTRTLAYTGTGGTDFPVTYCPPGYTAANADMEDKLWTHWDGVEIMLPQLSGSMGIHPDFDLRFNPEPEPPRKFVAFDDKCPRMLLDSAEEWVVYNTSQTLWSHTDLERYPQPGAEPPFRYRSYPLGMAEGQKRFAEDPEFLITGKGNDHPFHIHVNPMWVLRIDVPDENGVLHNVLPDPCWMDSVAIPRNGGRIVFRSRFEDYTGQWINHCHILSHEDNGMMQMVECVDDPAKVNYRPRERVSTAAMSGPEVDAIYPRPSLELMYRQNISFVDSSHLGGYEFPGFEIDVPVLEAQKAKPDSR

Secondary structure (DSSP, 8-state):
-----SSTTB--HHHHHHH-PPTTPEEEEEEEEE----TTS--EEPPHHHHTT-GGGTT-EEEEETTEEEEEPTT----EEES---TTT-SSPPPPB---TT-TTS-EEETTEEEEEEEEE----EEEES-TTTS--TT--TT---PPB---HHHHHHHHHH-TTEEEEE----EEEEESSS-EEEEEEEEE-TT--EEE--SS-EEESEEEE-TTT-EEEEEEEE-S--EEEEEEESSHHHHHTT-EEEEEEES-GGG--PEEES----TTS-HHHHHTTSPPPPHHHHHHHHH-EEETTSTT-EEEPPPP--PPPPPP--------

Radius of gyration: 22.18 Å; chains: 1; bounding box: 64×35×79 Å

Foldseek 3Di:
DDADDQVLQFDDPVLCVLAVNDGRWGFEWEKEWAAQAALPQLFDADPPVVCVVVVVRRQWTWDDDPNDIDTAHSPQQQTAMQGHQQCVVPVQGDAGEADDPPDLSAAEAEAQGKYKYKYWYLHAFWKFFPPCPVPPDPRQDPPRRTDTDLDQQLRQVVCCVVPVRIGGPTDGDFFKKAWPPKKWFWFFWWEQDSVGFTFGPDPGTDIDRIDTQYHPQTITITMIHNYDDFFKTKMAGPPVVNVVSHRMGIHGYDNDSNSHDTDTHNDADGSPDGSVVNCVVGPGRDSVSSVQNNQWYWYPPDDPIDTRRGDDDDDDDDDPPPPDPDDD